Protein AF-A0A1V4AS14-F1 (afdb_monomer)

InterPro domains:
  IPR046839 ABC toxin, N-terminal domain [PF20220] (78-179)

Structure (mmCIF, N/CA/C/O backbone):
data_AF-A0A1V4AS14-F1
#
_entry.id   AF-A0A1V4AS14-F1
#
loop_
_atom_site.group_PDB
_atom_site.id
_atom_site.type_symbol
_atom_site.label_atom_id
_atom_site.label_alt_id
_atom_site.label_comp_id
_atom_site.label_asym_id
_atom_site.label_entity_id
_atom_site.label_seq_id
_atom_site.pdbx_PDB_ins_code
_atom_site.Cartn_x
_atom_site.Cartn_y
_atom_site.Cartn_z
_atom_site.occupancy
_atom_site.B_iso_or_equiv
_atom_site.auth_seq_id
_atom_site.auth_comp_id
_atom_site.auth_asym_id
_atom_site.auth_atom_id
_atom_site.pdbx_PDB_model_num
ATOM 1 N N . MET A 1 1 ? -45.538 -37.494 -2.845 1.00 36.59 1 MET A N 1
ATOM 2 C CA . MET A 1 1 ? -45.903 -38.744 -3.553 1.00 36.59 1 MET A CA 1
ATOM 3 C C . MET A 1 1 ? -44.874 -38.938 -4.659 1.00 36.59 1 MET A C 1
ATOM 5 O O . MET A 1 1 ? -44.837 -38.086 -5.524 1.00 36.59 1 MET A O 1
ATOM 9 N N . LEU A 1 2 ? -43.953 -39.895 -4.704 1.00 34.28 2 LEU A N 1
ATOM 10 C CA . LEU A 1 2 ? -43.547 -41.015 -3.860 1.00 34.28 2 LEU A CA 1
ATOM 11 C C . LEU A 1 2 ? -42.003 -41.021 -3.900 1.00 34.28 2 LEU A C 1
ATOM 13 O O . LEU A 1 2 ? -41.434 -41.091 -4.984 1.00 34.28 2 LEU A O 1
ATOM 17 N N . ILE A 1 3 ? -41.335 -40.995 -2.751 1.00 37.78 3 ILE A N 1
ATOM 18 C CA . ILE A 1 3 ? -40.026 -41.641 -2.598 1.00 37.78 3 ILE A CA 1
ATOM 19 C C . ILE A 1 3 ? -40.241 -42.574 -1.425 1.00 37.78 3 ILE A C 1
ATOM 21 O O . ILE A 1 3 ? -40.229 -42.145 -0.276 1.00 37.78 3 ILE A O 1
ATOM 25 N N . ASP A 1 4 ? -40.567 -43.818 -1.741 1.00 37.72 4 ASP A N 1
ATOM 26 C CA . ASP A 1 4 ? -40.762 -44.855 -0.748 1.00 37.72 4 ASP A CA 1
ATOM 27 C C . ASP A 1 4 ? -40.092 -46.133 -1.260 1.00 37.72 4 ASP A C 1
ATOM 29 O O . ASP A 1 4 ? -40.368 -46.592 -2.368 1.00 37.72 4 ASP A O 1
ATOM 33 N N . ARG A 1 5 ? -39.214 -46.677 -0.411 1.00 39.09 5 ARG A N 1
ATOM 34 C CA . ARG A 1 5 ? -38.683 -48.051 -0.398 1.00 39.09 5 ARG A CA 1
ATOM 35 C C . ARG A 1 5 ? -37.766 -48.515 -1.536 1.00 39.09 5 ARG A C 1
ATOM 37 O O . ARG A 1 5 ? -38.221 -49.151 -2.475 1.00 39.09 5 ARG A O 1
ATOM 44 N N . ILE A 1 6 ? -36.456 -48.461 -1.275 1.00 35.84 6 ILE A N 1
ATOM 45 C CA . ILE A 1 6 ? -35.574 -49.638 -1.411 1.00 35.84 6 ILE A CA 1
ATOM 46 C C . ILE A 1 6 ? -34.660 -49.684 -0.173 1.00 35.84 6 ILE A C 1
ATOM 48 O O . ILE A 1 6 ? -33.567 -49.129 -0.148 1.00 35.84 6 ILE A O 1
ATOM 52 N N . LEU A 1 7 ? -35.157 -50.321 0.890 1.00 35.38 7 LEU A N 1
ATOM 53 C CA . LEU A 1 7 ? -34.366 -50.810 2.021 1.00 35.38 7 LEU A CA 1
ATOM 54 C C . LEU A 1 7 ? -33.909 -52.226 1.649 1.00 35.38 7 LEU A C 1
ATOM 56 O O . LEU A 1 7 ? -34.678 -53.177 1.784 1.00 35.38 7 LEU A O 1
ATOM 60 N N . ILE A 1 8 ? -32.685 -52.365 1.133 1.00 37.66 8 ILE A N 1
ATOM 61 C CA . ILE A 1 8 ? -32.032 -53.673 1.008 1.00 37.66 8 ILE A CA 1
ATOM 62 C C . ILE A 1 8 ? -31.287 -53.941 2.314 1.00 37.66 8 ILE A C 1
ATOM 64 O O . ILE A 1 8 ? -30.381 -53.212 2.709 1.00 37.66 8 ILE A O 1
ATOM 68 N N . TYR A 1 9 ? -31.736 -54.998 2.980 1.00 39.06 9 TYR A N 1
ATOM 69 C CA . TYR A 1 9 ? -31.143 -55.636 4.146 1.00 39.06 9 TYR A CA 1
ATOM 70 C C . TYR A 1 9 ? -29.706 -56.092 3.836 1.00 39.06 9 TYR A C 1
ATOM 72 O O . TYR A 1 9 ? -29.505 -57.001 3.033 1.00 39.06 9 TYR A O 1
ATOM 80 N N . THR A 1 10 ? -28.709 -55.531 4.521 1.00 40.69 10 THR A N 1
ATOM 81 C CA . THR A 1 10 ? -27.400 -56.182 4.702 1.00 40.69 10 THR A CA 1
ATOM 82 C C . THR A 1 10 ? -26.993 -56.089 6.172 1.00 40.69 10 THR A C 1
ATOM 84 O O . THR A 1 10 ? -27.074 -54.997 6.739 1.00 40.69 10 THR A O 1
ATOM 87 N N . PRO A 1 11 ? -26.544 -57.185 6.810 1.00 44.78 11 PRO A N 1
ATOM 88 C CA . PRO A 1 11 ? -26.184 -57.198 8.218 1.00 44.78 11 PRO A CA 1
ATOM 89 C C . PRO A 1 11 ? -24.708 -56.818 8.359 1.00 44.78 11 PRO A C 1
ATOM 91 O O . PRO A 1 11 ? -23.852 -57.678 8.531 1.00 44.78 11 PRO A O 1
ATOM 94 N N . PHE A 1 12 ? -24.383 -55.532 8.250 1.00 45.88 12 PHE A N 1
ATOM 95 C CA . PHE A 1 12 ? -23.054 -55.043 8.617 1.00 45.88 12 PHE A CA 1
ATOM 96 C C . PHE A 1 12 ? -23.195 -53.836 9.547 1.00 45.88 12 PHE A C 1
ATOM 98 O O . PHE A 1 12 ? -23.975 -52.929 9.249 1.00 45.88 12 PHE A O 1
ATOM 105 N N . PRO A 1 13 ? -22.490 -53.813 10.692 1.00 48.66 13 PRO A N 1
ATOM 106 C CA . PRO A 1 13 ? -22.586 -52.706 11.631 1.00 48.66 13 PRO A CA 1
ATOM 107 C C . PRO A 1 13 ? -22.089 -51.413 10.966 1.00 48.66 13 PRO A C 1
ATOM 109 O O . PRO A 1 13 ? -21.081 -51.420 10.262 1.00 48.66 13 PRO A O 1
ATOM 112 N N . LEU A 1 14 ? -22.786 -50.295 11.203 1.00 47.53 14 LEU A N 1
ATOM 113 C CA . LEU A 1 14 ? -22.489 -48.950 10.667 1.00 47.53 14 LEU A CA 1
ATOM 114 C C . LEU A 1 14 ? -21.031 -48.492 10.882 1.00 47.53 14 LEU A C 1
ATOM 116 O O . LEU A 1 14 ? -20.529 -47.647 10.140 1.00 47.53 14 LEU A O 1
ATOM 120 N N . SER A 1 15 ? -20.322 -49.088 11.842 1.00 48.50 15 SER A N 1
ATOM 121 C CA . SER A 1 15 ? -18.884 -48.911 12.053 1.00 48.50 15 SER A CA 1
ATOM 122 C C . SER A 1 15 ? -18.027 -49.411 10.880 1.00 48.50 15 SER A C 1
ATOM 124 O O . SER A 1 15 ? -17.004 -48.801 10.592 1.00 48.50 15 SER A O 1
ATOM 126 N N . PHE A 1 16 ? -18.441 -50.439 10.133 1.00 43.78 16 PHE A N 1
ATOM 127 C CA . PHE A 1 16 ? -17.698 -50.942 8.968 1.00 43.78 16 PHE A CA 1
ATOM 128 C C . PHE A 1 16 ? -17.832 -50.047 7.726 1.00 43.78 16 PHE A C 1
ATOM 130 O O . PHE A 1 16 ? -16.880 -49.930 6.958 1.00 43.78 16 PHE A O 1
ATOM 137 N N . ILE A 1 17 ? -18.972 -49.370 7.547 1.00 47.56 17 ILE A N 1
ATOM 138 C CA . ILE A 1 17 ? -19.219 -48.468 6.404 1.00 47.56 17 ILE A CA 1
ATOM 139 C C . ILE A 1 17 ? -18.420 -47.163 6.556 1.00 47.56 17 ILE A C 1
ATOM 141 O O . ILE A 1 17 ? -17.811 -46.694 5.594 1.00 47.56 17 ILE A O 1
ATOM 145 N N . LEU A 1 18 ? -18.336 -46.618 7.776 1.00 47.00 18 LEU A N 1
ATOM 146 C CA . LEU A 1 18 ? -17.492 -45.455 8.078 1.00 47.00 18 LEU A CA 1
ATOM 147 C C . LEU A 1 18 ? -15.994 -45.775 7.953 1.00 47.00 18 LEU A C 1
ATOM 149 O O . LEU A 1 18 ? -15.234 -44.946 7.459 1.00 47.00 18 LEU A O 1
ATOM 153 N N . ILE A 1 19 ? -15.571 -46.987 8.322 1.00 47.94 19 ILE A N 1
ATOM 154 C CA . ILE A 1 19 ? -14.177 -47.430 8.178 1.00 47.94 19 ILE A CA 1
ATOM 155 C C . ILE A 1 19 ? -13.809 -47.638 6.698 1.00 47.94 19 ILE A C 1
ATOM 157 O O . ILE A 1 19 ? -12.752 -47.179 6.273 1.00 47.94 19 ILE A O 1
ATOM 161 N N . TYR A 1 20 ? -14.676 -48.241 5.877 1.00 41.75 20 TYR A N 1
ATOM 162 C CA . TYR A 1 20 ? -14.399 -48.437 4.445 1.00 41.75 20 TYR A CA 1
ATOM 163 C C . TYR A 1 20 ? -14.367 -47.120 3.651 1.00 41.75 20 TYR A C 1
ATOM 165 O O . TYR A 1 20 ? -13.523 -46.962 2.770 1.00 41.75 20 TYR A O 1
ATOM 173 N N . CYS A 1 21 ? -15.224 -46.149 3.987 1.00 46.62 21 CYS A N 1
ATOM 174 C CA . CYS A 1 21 ? -15.219 -44.835 3.338 1.00 46.62 21 CYS A CA 1
ATOM 175 C C . CYS A 1 21 ? -13.975 -44.007 3.713 1.00 46.62 21 CYS A C 1
ATOM 177 O O . CYS A 1 21 ? -13.424 -43.306 2.867 1.00 46.62 21 CYS A O 1
ATOM 179 N N . ASN A 1 22 ? -13.484 -44.142 4.951 1.00 50.59 22 ASN A N 1
ATOM 180 C CA . ASN A 1 22 ? -12.276 -43.453 5.406 1.00 50.59 22 ASN A CA 1
ATOM 181 C C . ASN A 1 22 ? -10.996 -44.137 4.881 1.00 50.59 22 ASN A C 1
ATOM 183 O O . ASN A 1 22 ? -10.060 -43.456 4.489 1.00 50.59 22 ASN A O 1
ATOM 187 N N . ILE A 1 23 ? -10.961 -45.472 4.769 1.00 50.22 23 ILE A N 1
ATOM 188 C CA . ILE A 1 23 ? -9.782 -46.220 4.283 1.00 50.22 23 ILE A CA 1
ATOM 189 C C . ILE A 1 23 ? -9.647 -46.196 2.747 1.00 50.22 23 ILE A C 1
ATOM 191 O O . ILE A 1 23 ? -8.524 -46.187 2.245 1.00 50.22 23 ILE A O 1
ATOM 195 N N . LEU A 1 24 ? -10.746 -46.145 1.980 1.00 51.28 24 LEU A N 1
ATOM 196 C CA . LEU A 1 24 ? -10.702 -46.066 0.507 1.00 51.28 24 LEU A CA 1
ATOM 197 C C . LEU A 1 24 ? -10.671 -44.629 -0.051 1.00 51.28 24 LEU A C 1
ATOM 199 O O . LEU A 1 24 ? -10.221 -44.443 -1.183 1.00 51.28 24 LEU A O 1
ATOM 203 N N . GLY A 1 25 ? -11.083 -43.614 0.721 1.00 55.06 25 GLY A N 1
ATOM 204 C CA . GLY A 1 25 ? -10.959 -42.196 0.341 1.00 55.06 25 GLY A CA 1
ATOM 205 C C . GLY A 1 25 ? -9.518 -41.671 0.413 1.00 55.06 25 GLY A C 1
ATOM 206 O O . GLY A 1 25 ? -9.037 -41.034 -0.526 1.00 55.06 25 GLY A O 1
ATOM 207 N N . GLN A 1 26 ? -8.785 -42.052 1.466 1.00 60.28 26 GLN A N 1
ATOM 208 C CA . GLN A 1 26 ? -7.375 -41.694 1.695 1.00 60.28 26 GLN A CA 1
ATOM 209 C C . GLN A 1 26 ? -6.435 -41.974 0.493 1.00 60.28 26 GLN A C 1
ATOM 211 O O . GLN A 1 26 ? -5.667 -41.084 0.120 1.00 60.28 26 GLN A O 1
ATOM 216 N N . PRO A 1 27 ? -6.460 -43.149 -0.176 1.00 76.06 27 PRO A N 1
ATOM 217 C CA . PRO A 1 27 ? -5.564 -43.425 -1.303 1.00 76.06 27 PRO A CA 1
ATOM 218 C C . PRO A 1 27 ? -5.912 -42.644 -2.578 1.00 76.06 27 PRO A C 1
ATOM 220 O O . PRO A 1 27 ? -5.014 -42.376 -3.382 1.00 76.06 27 PRO A O 1
ATOM 223 N N . VAL A 1 28 ? -7.179 -42.267 -2.790 1.00 80.94 28 VAL A N 1
ATOM 224 C CA . VAL A 1 28 ? -7.591 -41.450 -3.947 1.00 80.94 28 VAL A CA 1
ATOM 225 C C . VAL A 1 28 ? -7.206 -39.991 -3.728 1.00 80.94 28 VAL A C 1
ATOM 227 O O . VAL A 1 28 ? -6.605 -39.390 -4.620 1.00 80.94 28 VAL A O 1
ATOM 230 N N . GLU A 1 29 ? -7.462 -39.450 -2.537 1.00 85.69 29 GLU A N 1
ATOM 231 C CA . GLU A 1 29 ? -7.044 -38.099 -2.149 1.00 85.69 29 GLU A CA 1
ATOM 232 C C . GLU A 1 29 ? -5.521 -37.952 -2.195 1.00 85.69 29 GLU A C 1
ATOM 234 O O . GLU A 1 29 ? -5.009 -37.014 -2.807 1.00 85.69 29 GLU A O 1
ATOM 239 N N . ALA A 1 30 ? -4.776 -38.925 -1.659 1.00 87.06 30 ALA A N 1
ATOM 240 C CA . ALA A 1 30 ? -3.317 -38.934 -1.727 1.00 87.06 30 ALA A CA 1
ATOM 241 C C . ALA A 1 30 ? -2.803 -39.001 -3.175 1.00 87.06 30 ALA A C 1
ATOM 243 O O . ALA A 1 30 ? -1.865 -38.289 -3.539 1.00 87.06 30 ALA A O 1
ATOM 244 N N . ARG A 1 31 ? -3.428 -39.816 -4.039 1.00 87.19 31 ARG A N 1
ATOM 245 C CA . ARG A 1 31 ? -3.057 -39.918 -5.460 1.00 87.19 31 ARG A CA 1
ATOM 246 C C . ARG A 1 31 ? -3.363 -38.630 -6.224 1.00 87.19 31 ARG A C 1
ATOM 248 O O . ARG A 1 31 ? -2.533 -38.200 -7.026 1.00 87.19 31 ARG A O 1
ATOM 255 N N . LEU A 1 32 ? -4.517 -38.008 -5.980 1.00 91.25 32 LEU A N 1
ATOM 256 C CA . LEU A 1 32 ? -4.879 -36.719 -6.568 1.00 91.25 32 LEU A CA 1
ATOM 257 C C . LEU A 1 32 ? -3.924 -35.619 -6.098 1.00 91.25 32 LEU A C 1
ATOM 259 O O . LEU A 1 32 ? -3.385 -34.897 -6.932 1.00 91.25 32 LEU A O 1
ATOM 263 N N . ALA A 1 33 ? -3.644 -35.544 -4.796 1.00 92.38 33 ALA A N 1
ATOM 264 C CA . ALA A 1 33 ? -2.706 -34.583 -4.227 1.00 92.38 33 ALA A CA 1
ATOM 265 C C . ALA A 1 33 ? -1.290 -34.760 -4.797 1.00 92.38 33 ALA A C 1
ATOM 267 O O . ALA A 1 33 ? -0.639 -33.776 -5.138 1.00 92.38 33 ALA A O 1
ATOM 268 N N . ASN A 1 34 ? -0.823 -36.001 -4.970 1.00 93.25 34 ASN A N 1
ATOM 269 C CA . ASN A 1 34 ? 0.467 -36.285 -5.602 1.00 93.25 34 ASN A CA 1
ATOM 270 C C . ASN A 1 34 ? 0.493 -35.849 -7.075 1.00 93.25 34 ASN A C 1
ATOM 272 O O . ASN A 1 34 ? 1.473 -35.252 -7.513 1.00 93.25 34 ASN A O 1
ATOM 276 N N . ARG A 1 35 ? -0.579 -36.100 -7.840 1.00 92.75 35 ARG A N 1
ATOM 277 C CA . ARG A 1 35 ? -0.684 -35.650 -9.241 1.00 92.75 35 ARG A CA 1
ATOM 278 C C . ARG A 1 35 ? -0.749 -34.131 -9.353 1.00 92.75 35 ARG A C 1
ATOM 280 O O . ARG A 1 35 ? -0.096 -33.575 -10.229 1.00 92.75 35 ARG A O 1
ATOM 287 N N . LEU A 1 36 ? -1.499 -33.472 -8.471 1.00 96.19 36 LEU A N 1
ATOM 288 C CA . LEU A 1 36 ? -1.578 -32.016 -8.413 1.00 96.19 36 LEU A CA 1
ATOM 289 C C . LEU A 1 36 ? -0.206 -31.417 -8.100 1.00 96.19 36 LEU A C 1
ATOM 291 O O . LEU A 1 36 ? 0.236 -30.530 -8.821 1.00 96.19 36 LEU A O 1
ATOM 295 N N . ARG A 1 37 ? 0.502 -31.958 -7.099 1.00 96.12 37 ARG A N 1
ATOM 296 C CA . ARG A 1 37 ? 1.872 -31.543 -6.769 1.00 96.12 37 ARG A CA 1
ATOM 297 C C . ARG A 1 37 ? 2.823 -31.749 -7.946 1.00 96.12 37 ARG A C 1
ATOM 299 O O . ARG A 1 37 ? 3.513 -30.812 -8.319 1.00 96.12 37 ARG A O 1
ATOM 306 N N . ALA A 1 38 ? 2.809 -32.923 -8.581 1.00 94.31 38 ALA A N 1
ATOM 307 C CA . ALA A 1 38 ? 3.646 -33.197 -9.750 1.00 94.31 38 ALA A CA 1
ATOM 308 C C . ALA A 1 38 ? 3.351 -32.236 -10.915 1.00 94.31 38 ALA A C 1
ATOM 310 O O . ALA A 1 38 ? 4.274 -31.709 -11.533 1.00 94.31 38 ALA A O 1
ATOM 311 N N . TRP A 1 39 ? 2.073 -31.961 -11.192 1.00 95.88 39 TRP A N 1
ATOM 312 C CA . TRP A 1 39 ? 1.673 -31.001 -12.219 1.00 95.88 39 TRP A CA 1
ATOM 313 C C . TRP A 1 39 ? 2.134 -29.579 -11.879 1.00 95.88 39 TRP A C 1
ATOM 315 O O . TRP A 1 39 ? 2.728 -28.920 -12.728 1.00 95.88 39 TRP A O 1
ATOM 325 N N . GLN A 1 40 ? 1.941 -29.132 -10.633 1.00 96.81 40 GLN A N 1
ATOM 326 C CA . GLN A 1 40 ? 2.427 -27.835 -10.153 1.00 96.81 40 GLN A CA 1
ATOM 327 C C . GLN A 1 40 ? 3.952 -27.727 -10.272 1.00 96.81 40 GLN A C 1
ATOM 329 O O . GLN A 1 40 ? 4.451 -26.701 -10.725 1.00 96.81 40 GLN A O 1
ATOM 334 N N . THR A 1 41 ? 4.698 -28.789 -9.946 1.00 97.25 41 THR A N 1
ATOM 335 C CA . THR A 1 41 ? 6.159 -28.830 -10.115 1.00 97.25 41 THR A CA 1
ATOM 336 C C . THR A 1 41 ? 6.566 -28.675 -11.577 1.00 97.25 41 THR A C 1
ATOM 338 O O . THR A 1 41 ? 7.484 -27.912 -11.868 1.00 97.25 41 THR A O 1
ATOM 341 N N . ILE A 1 42 ? 5.882 -29.347 -12.509 1.00 97.12 42 ILE A N 1
ATOM 342 C CA . ILE A 1 42 ? 6.169 -29.218 -13.945 1.00 97.12 42 ILE A CA 1
ATOM 343 C C . ILE A 1 42 ? 5.857 -27.800 -14.442 1.00 97.12 42 ILE A C 1
ATOM 345 O O . ILE A 1 42 ? 6.669 -27.235 -15.174 1.00 97.12 42 ILE A O 1
ATOM 349 N N . GLN A 1 43 ? 4.729 -27.204 -14.034 1.00 97.25 43 GLN A N 1
ATOM 350 C CA . GLN A 1 43 ? 4.401 -25.819 -14.405 1.00 97.25 43 GLN A CA 1
ATOM 351 C C . GLN A 1 43 ? 5.460 -24.841 -13.895 1.00 97.25 43 GLN A C 1
ATOM 353 O O . GLN A 1 43 ? 6.018 -24.080 -14.680 1.00 97.25 43 GLN A O 1
ATOM 358 N N . GLN A 1 44 ? 5.825 -24.941 -12.617 1.00 95.75 44 GLN A N 1
ATOM 359 C CA . GLN A 1 44 ? 6.859 -24.094 -12.026 1.00 95.75 44 GLN A CA 1
ATOM 360 C C . GLN A 1 44 ? 8.226 -24.296 -12.695 1.00 95.75 44 GLN A C 1
ATOM 362 O O . GLN A 1 44 ? 8.949 -23.330 -12.923 1.00 95.75 44 GLN A O 1
ATOM 367 N N . ALA A 1 45 ? 8.602 -25.535 -13.032 1.00 96.25 45 ALA A N 1
ATOM 368 C CA . ALA A 1 45 ? 9.861 -25.820 -13.720 1.00 96.25 45 ALA A CA 1
ATOM 369 C C . ALA A 1 45 ? 9.893 -25.214 -15.132 1.00 96.25 45 ALA A C 1
ATOM 371 O O . ALA A 1 45 ? 10.898 -24.619 -15.521 1.00 96.25 45 ALA A O 1
ATOM 372 N N . LYS A 1 46 ? 8.784 -25.312 -15.876 1.00 95.62 46 LYS A N 1
ATOM 373 C CA . LYS A 1 46 ? 8.632 -24.680 -17.191 1.00 95.62 46 LYS A CA 1
ATOM 374 C C . LYS A 1 46 ? 8.743 -23.158 -17.091 1.00 95.62 46 LYS A C 1
ATOM 376 O O . LYS A 1 46 ? 9.499 -22.561 -17.851 1.00 95.62 46 LYS A O 1
ATOM 381 N N . GLU A 1 47 ? 8.009 -22.539 -16.169 1.00 93.38 47 GLU A N 1
ATOM 382 C CA . GLU A 1 47 ? 8.032 -21.086 -15.959 1.00 93.38 47 GLU A CA 1
ATOM 383 C C . GLU A 1 47 ? 9.440 -20.592 -15.619 1.00 93.38 47 GLU A C 1
ATOM 385 O O . GLU A 1 47 ? 9.917 -19.636 -16.225 1.00 93.38 47 GLU A O 1
ATOM 390 N N . ARG A 1 48 ? 10.151 -21.297 -14.729 1.00 91.00 48 ARG A N 1
ATOM 391 C CA . ARG A 1 48 ? 11.547 -20.984 -14.388 1.00 91.00 48 ARG A CA 1
ATOM 392 C C . ARG A 1 48 ? 12.485 -21.097 -15.587 1.00 91.00 48 ARG A C 1
ATOM 394 O O . ARG A 1 48 ? 13.323 -20.222 -15.771 1.00 91.00 48 ARG A O 1
ATOM 401 N N . ALA A 1 49 ? 12.349 -22.143 -16.403 1.00 93.81 49 ALA A N 1
ATOM 402 C CA . ALA A 1 49 ? 13.188 -22.323 -17.587 1.00 93.81 49 ALA A CA 1
ATOM 403 C C . ALA A 1 49 ? 12.977 -21.201 -18.619 1.00 93.81 49 ALA A C 1
ATOM 405 O O . ALA A 1 49 ? 13.943 -20.691 -19.183 1.00 93.81 49 ALA A O 1
ATOM 406 N N . VAL A 1 50 ? 11.723 -20.782 -18.834 1.00 91.44 50 VAL A N 1
ATOM 407 C CA . VAL A 1 50 ? 11.399 -19.653 -19.719 1.00 91.44 50 VAL A CA 1
ATOM 408 C C . VAL A 1 50 ? 11.939 -18.343 -19.154 1.00 91.44 50 VAL A C 1
ATOM 410 O O . VAL A 1 50 ? 12.573 -17.591 -19.892 1.00 91.44 50 VAL A O 1
ATOM 413 N N . ALA A 1 51 ? 11.735 -18.086 -17.860 1.00 88.38 51 ALA A N 1
ATOM 414 C CA . ALA A 1 51 ? 12.236 -16.883 -17.204 1.00 88.38 51 ALA A CA 1
ATOM 415 C C . ALA A 1 51 ? 13.765 -16.785 -17.298 1.00 88.38 51 ALA A C 1
ATOM 417 O O . ALA A 1 51 ? 14.284 -15.719 -17.606 1.00 88.38 51 ALA A O 1
ATOM 418 N N . GLU A 1 52 ? 14.491 -17.892 -17.121 1.00 90.19 52 GLU A N 1
ATOM 419 C CA . GLU A 1 52 ? 15.952 -17.905 -17.242 1.00 90.19 52 GLU A CA 1
ATOM 420 C C . GLU A 1 52 ? 16.422 -17.662 -18.683 1.00 90.19 52 GLU A C 1
ATOM 422 O O . GLU A 1 52 ? 17.333 -16.866 -18.918 1.00 90.19 52 GLU A O 1
ATOM 427 N N . ALA A 1 53 ? 15.764 -18.275 -19.671 1.00 91.12 53 ALA A N 1
ATOM 428 C CA . ALA A 1 53 ? 16.063 -18.017 -21.078 1.00 91.12 53 ALA A CA 1
ATOM 429 C C . ALA A 1 53 ? 15.819 -16.543 -21.448 1.00 91.12 53 ALA A C 1
ATOM 431 O O . ALA A 1 53 ? 16.650 -15.913 -22.103 1.00 91.12 53 ALA A O 1
ATOM 432 N N . GLN A 1 54 ? 14.706 -15.967 -20.984 1.00 89.25 54 GLN A N 1
ATOM 433 C CA . GLN A 1 54 ? 14.397 -14.544 -21.147 1.00 89.25 54 GLN A CA 1
ATOM 434 C C . GLN A 1 54 ? 15.399 -13.652 -20.408 1.00 89.25 54 GLN A C 1
ATOM 436 O O . GLN A 1 54 ? 15.785 -12.602 -20.930 1.00 89.25 54 GLN A O 1
ATOM 441 N N . ARG A 1 55 ? 15.868 -14.081 -19.229 1.00 87.19 55 ARG A N 1
ATOM 442 C CA . ARG A 1 55 ? 16.869 -13.363 -18.437 1.00 87.19 55 ARG A CA 1
ATOM 443 C C . ARG A 1 55 ? 18.146 -13.115 -19.239 1.00 87.19 55 ARG A C 1
ATOM 445 O O . ARG A 1 55 ? 18.704 -12.025 -19.201 1.00 87.19 55 ARG A O 1
ATOM 452 N N . ILE A 1 56 ? 18.562 -14.114 -20.011 1.00 88.62 56 ILE A N 1
ATOM 453 C CA . ILE A 1 56 ? 19.768 -14.063 -20.842 1.00 88.62 56 ILE A CA 1
ATOM 454 C C . ILE A 1 56 ? 19.502 -13.347 -22.176 1.00 88.62 56 ILE A C 1
ATOM 456 O O . ILE A 1 56 ? 20.304 -12.522 -22.607 1.00 88.62 56 ILE A O 1
ATOM 460 N N . ALA A 1 57 ? 18.382 -13.643 -22.841 1.00 90.00 57 ALA A N 1
ATOM 461 C CA . ALA A 1 57 ? 18.144 -13.199 -24.216 1.00 90.00 57 ALA A CA 1
ATOM 462 C C . ALA A 1 57 ? 17.641 -11.750 -24.337 1.00 90.00 57 ALA A C 1
ATOM 464 O O . ALA A 1 57 ? 18.024 -11.043 -25.270 1.00 90.00 57 ALA A O 1
ATOM 465 N N . LEU A 1 58 ? 16.777 -11.287 -23.424 1.00 89.00 58 LEU A N 1
ATOM 466 C CA . LEU A 1 58 ? 16.126 -9.976 -23.556 1.00 89.00 58 LEU A CA 1
ATOM 467 C C . LEU A 1 58 ? 17.103 -8.787 -23.544 1.00 89.00 58 LEU A C 1
ATOM 469 O O . LEU A 1 58 ? 16.925 -7.899 -24.379 1.00 89.00 58 LEU A O 1
ATOM 473 N N . PRO A 1 59 ? 18.147 -8.742 -22.691 1.00 86.88 59 PRO A N 1
ATOM 474 C CA . PRO A 1 59 ? 19.118 -7.649 -22.727 1.00 86.88 59 PRO A CA 1
ATOM 475 C C . PRO A 1 59 ? 19.872 -7.568 -24.062 1.00 86.88 59 PRO A C 1
ATOM 477 O O . PRO A 1 59 ? 20.107 -6.468 -24.561 1.00 86.88 59 PRO A O 1
ATOM 480 N N . LEU A 1 60 ? 20.188 -8.718 -24.673 1.00 86.88 60 LEU A N 1
ATOM 481 C CA . LEU A 1 60 ? 20.845 -8.785 -25.983 1.00 86.88 60 LEU A CA 1
ATOM 482 C C . LEU A 1 60 ? 19.934 -8.241 -27.088 1.00 86.88 60 LEU A C 1
ATOM 484 O O . LEU A 1 60 ? 20.358 -7.414 -27.892 1.00 86.88 60 LEU A O 1
ATOM 488 N N . LEU A 1 61 ? 18.663 -8.656 -27.094 1.00 88.81 61 LEU A N 1
ATOM 489 C CA . LEU A 1 61 ? 17.672 -8.158 -28.051 1.00 88.81 61 LEU A CA 1
ATOM 490 C C . LEU A 1 61 ? 17.426 -6.656 -27.882 1.00 88.81 61 LEU A C 1
ATOM 492 O O . LEU A 1 61 ? 17.357 -5.940 -28.877 1.00 88.81 61 LEU A O 1
ATOM 496 N N . ARG A 1 62 ? 17.348 -6.161 -26.641 1.00 88.50 62 ARG A N 1
ATOM 497 C CA . ARG A 1 62 ? 17.252 -4.724 -26.344 1.00 88.50 62 ARG A CA 1
ATOM 498 C C . ARG A 1 62 ? 18.455 -3.965 -26.900 1.00 88.50 62 ARG A C 1
ATOM 500 O O . ARG A 1 62 ? 18.273 -2.964 -27.584 1.00 88.50 62 ARG A O 1
ATOM 507 N N . GLY A 1 63 ? 19.668 -4.450 -26.627 1.00 86.69 63 GLY A N 1
ATOM 508 C CA . GLY A 1 63 ? 20.903 -3.846 -27.125 1.00 86.69 63 GLY A CA 1
ATOM 509 C C . GLY A 1 63 ? 20.953 -3.789 -28.654 1.00 86.69 63 GLY A C 1
ATOM 510 O O . GLY A 1 63 ? 21.307 -2.754 -29.216 1.00 86.69 63 GLY A O 1
ATOM 511 N N . GLY A 1 64 ? 20.535 -4.869 -29.323 1.00 87.06 64 GLY A N 1
ATOM 512 C CA . GLY A 1 64 ? 20.439 -4.934 -30.783 1.00 87.06 64 GLY A CA 1
ATOM 513 C C . GLY A 1 64 ? 19.372 -4.004 -31.368 1.00 87.06 64 GLY A C 1
ATOM 514 O O . GLY A 1 64 ? 19.647 -3.300 -32.334 1.00 87.06 64 GLY A O 1
ATOM 515 N N . LEU A 1 65 ? 18.179 -3.942 -30.765 1.00 87.00 65 LEU A N 1
ATOM 516 C CA . LEU A 1 65 ? 17.084 -3.064 -31.210 1.00 87.00 65 LEU A CA 1
ATOM 517 C C . LEU A 1 65 ? 17.427 -1.579 -31.089 1.00 87.00 65 LEU A C 1
ATOM 519 O O . LEU A 1 65 ? 17.042 -0.789 -31.947 1.00 87.00 65 LEU A O 1
ATOM 523 N N . LEU A 1 66 ? 18.139 -1.201 -30.030 1.00 85.25 66 LEU A N 1
ATOM 524 C CA . LEU A 1 66 ? 18.570 0.179 -29.823 1.00 85.25 66 LEU A CA 1
ATOM 525 C C . LEU A 1 66 ? 19.845 0.518 -30.617 1.00 85.25 66 LEU A C 1
ATOM 527 O O . LEU A 1 66 ? 20.235 1.680 -30.661 1.00 85.25 66 LEU A O 1
ATOM 531 N N . GLY A 1 67 ? 20.498 -0.471 -31.241 1.00 83.75 67 GLY A N 1
ATOM 532 C CA . GLY A 1 67 ? 21.767 -0.284 -31.951 1.00 83.75 67 GLY A CA 1
ATOM 533 C C . GLY A 1 67 ? 22.936 0.077 -31.029 1.00 83.75 67 GLY A C 1
ATOM 534 O O . GLY A 1 67 ? 23.912 0.672 -31.475 1.00 83.75 67 GLY A O 1
ATOM 535 N N . ILE A 1 68 ? 22.832 -0.250 -29.737 1.00 81.25 68 ILE A N 1
ATOM 536 C CA . ILE A 1 68 ? 23.775 0.179 -28.690 1.00 81.25 68 ILE A CA 1
ATOM 537 C C . ILE A 1 68 ? 24.745 -0.916 -28.254 1.00 81.25 68 ILE A C 1
ATOM 539 O O . ILE A 1 68 ? 25.663 -0.632 -27.493 1.00 81.25 68 ILE A O 1
ATOM 543 N N . ALA A 1 69 ? 24.552 -2.155 -28.718 1.00 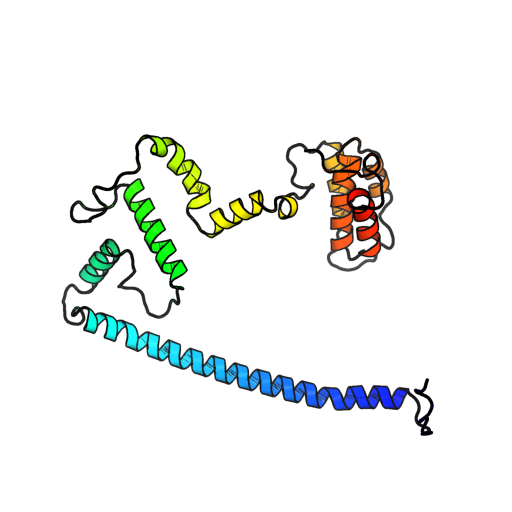73.31 69 ALA A N 1
ATOM 544 C CA . ALA A 1 69 ? 25.333 -3.315 -28.280 1.00 73.31 69 ALA A CA 1
ATOM 545 C C . ALA A 1 69 ? 26.852 -3.146 -28.485 1.00 73.31 69 ALA A C 1
ATOM 547 O O . ALA A 1 69 ? 27.626 -3.610 -27.652 1.00 73.31 69 ALA A O 1
ATOM 548 N N . ASP A 1 70 ? 27.257 -2.433 -29.540 1.00 75.88 70 ASP A N 1
ATOM 549 C CA . ASP A 1 70 ? 28.661 -2.270 -29.933 1.00 75.88 70 ASP A CA 1
ATOM 550 C C . ASP A 1 70 ? 29.237 -0.881 -29.587 1.00 75.88 70 ASP A C 1
ATOM 552 O O . ASP A 1 70 ? 30.374 -0.566 -29.944 1.00 75.88 70 ASP A O 1
ATOM 556 N N . LEU A 1 71 ? 28.468 -0.016 -28.910 1.00 76.12 71 LEU A N 1
ATOM 557 C CA . LEU A 1 71 ? 28.897 1.352 -28.612 1.00 76.12 71 LEU A CA 1
ATOM 558 C C . LEU A 1 71 ? 29.748 1.416 -27.329 1.00 76.12 71 LEU A C 1
ATOM 560 O O . LEU A 1 71 ? 29.319 0.924 -26.283 1.00 76.12 71 LEU A O 1
ATOM 564 N N . PRO A 1 72 ? 30.895 2.126 -27.333 1.00 72.25 72 PRO A N 1
ATOM 565 C CA . PRO A 1 72 ? 31.761 2.264 -26.154 1.00 72.25 72 PRO A CA 1
ATOM 566 C C . PRO A 1 72 ? 31.121 3.053 -24.995 1.00 72.25 72 PRO A C 1
ATOM 568 O O . PRO A 1 72 ? 31.648 3.041 -23.887 1.00 72.25 72 PRO A O 1
ATOM 571 N N . ALA A 1 73 ? 29.981 3.712 -25.230 1.00 78.38 73 ALA A N 1
ATOM 572 C CA . ALA A 1 73 ? 29.214 4.479 -24.244 1.00 78.38 73 ALA A CA 1
ATOM 573 C C . ALA A 1 73 ? 27.777 3.948 -24.059 1.00 78.38 73 ALA A C 1
ATOM 575 O O . ALA A 1 73 ? 26.872 4.705 -23.715 1.00 78.38 73 ALA A O 1
ATOM 576 N N . ALA A 1 74 ? 27.547 2.651 -24.298 1.00 80.19 74 ALA A N 1
ATOM 577 C CA . ALA A 1 74 ? 26.215 2.047 -24.224 1.00 80.19 74 ALA A CA 1
ATOM 578 C C . ALA A 1 74 ? 25.500 2.292 -22.882 1.00 80.19 74 ALA A C 1
ATOM 580 O O . ALA A 1 74 ? 24.302 2.551 -22.881 1.00 80.19 74 ALA A O 1
ATOM 581 N N . SER A 1 75 ? 26.231 2.262 -21.759 1.00 82.06 75 SER A N 1
ATOM 582 C CA . SER A 1 75 ? 25.663 2.530 -20.427 1.00 82.06 75 SER A CA 1
ATOM 583 C C . SER A 1 75 ? 25.137 3.957 -20.308 1.00 82.06 75 SER A C 1
ATOM 585 O O . SER A 1 75 ? 23.987 4.142 -19.939 1.00 82.06 75 SER A O 1
ATOM 587 N N . GLN A 1 76 ? 25.940 4.952 -20.697 1.00 84.44 76 GLN A N 1
ATOM 588 C CA . GLN A 1 76 ? 25.529 6.355 -20.636 1.00 84.44 76 GLN A CA 1
ATOM 589 C C . GLN A 1 76 ? 24.290 6.600 -21.501 1.00 84.44 76 GLN A C 1
ATOM 591 O O . GLN A 1 76 ? 23.354 7.257 -21.074 1.00 84.44 76 GLN A O 1
ATOM 596 N N . LEU A 1 77 ? 24.241 6.005 -22.694 1.00 85.94 77 LEU A N 1
ATOM 597 C CA . LEU A 1 77 ? 23.081 6.139 -23.569 1.00 85.94 77 LEU A CA 1
ATOM 598 C C . LEU A 1 77 ? 21.826 5.464 -22.987 1.00 85.94 77 LEU A C 1
ATOM 600 O O . LEU A 1 77 ? 20.723 5.975 -23.165 1.00 85.94 77 LEU A O 1
ATOM 604 N N . MET A 1 78 ? 21.966 4.325 -22.298 1.00 87.81 78 MET A N 1
ATOM 605 C CA . MET A 1 78 ? 20.850 3.708 -21.568 1.00 87.81 78 MET A CA 1
ATOM 606 C C . MET A 1 78 ? 20.358 4.610 -20.434 1.00 87.81 78 MET A C 1
ATOM 608 O O . MET A 1 78 ? 19.147 4.692 -20.228 1.00 87.81 78 MET A O 1
ATOM 612 N N . ASP A 1 79 ? 21.260 5.300 -19.740 1.00 86.88 79 ASP A N 1
ATOM 613 C CA . ASP A 1 79 ? 20.916 6.247 -18.678 1.00 86.88 79 ASP A CA 1
ATOM 614 C C . ASP A 1 79 ? 20.193 7.475 -19.253 1.00 86.88 79 ASP A C 1
ATOM 616 O O . ASP A 1 79 ? 19.096 7.802 -18.799 1.00 86.88 79 ASP A O 1
ATOM 620 N N . ASP A 1 80 ? 20.711 8.064 -20.335 1.00 86.44 80 ASP A N 1
ATOM 621 C CA . ASP A 1 80 ? 20.089 9.197 -21.033 1.00 86.44 80 ASP A CA 1
ATOM 622 C C . ASP A 1 80 ? 18.677 8.837 -21.543 1.00 86.44 80 ASP A C 1
ATOM 624 O O . ASP A 1 80 ? 17.723 9.617 -21.442 1.00 86.44 80 ASP A O 1
ATOM 628 N N . LEU A 1 81 ? 18.510 7.623 -22.087 1.00 88.94 81 LEU A N 1
ATOM 629 C CA . LEU A 1 81 ? 17.204 7.106 -22.503 1.00 88.94 81 LEU A CA 1
ATOM 630 C C . LEU A 1 81 ? 16.283 6.866 -21.305 1.00 88.94 81 LEU A C 1
ATOM 632 O O . LEU A 1 81 ? 15.087 7.150 -21.393 1.00 88.94 81 LEU A O 1
ATOM 636 N N . THR A 1 82 ? 16.819 6.365 -20.194 1.00 90.38 82 THR A N 1
ATOM 637 C CA . THR A 1 82 ? 16.052 6.134 -18.967 1.00 90.38 82 THR A CA 1
ATOM 638 C C . THR A 1 82 ? 15.533 7.443 -18.393 1.00 90.38 82 THR A C 1
ATOM 640 O O . THR A 1 82 ? 14.350 7.533 -18.065 1.00 90.38 82 THR A O 1
ATOM 643 N N . GLU A 1 83 ? 16.365 8.482 -18.347 1.00 88.44 83 GLU A N 1
ATOM 644 C CA . GLU A 1 83 ? 15.948 9.817 -17.925 1.00 88.44 83 GLU A CA 1
ATOM 645 C C . GLU A 1 83 ? 14.870 10.380 -18.858 1.00 88.44 83 GLU A C 1
ATOM 647 O O . GLU A 1 83 ? 13.857 10.910 -18.400 1.00 88.44 83 GLU A O 1
ATOM 652 N N . ARG A 1 84 ? 15.046 10.211 -20.174 1.00 89.25 84 ARG A N 1
ATOM 653 C CA . ARG A 1 84 ? 14.135 10.770 -21.177 1.00 89.25 84 ARG A CA 1
ATOM 654 C C . ARG A 1 84 ? 12.763 10.104 -21.216 1.00 89.25 84 ARG A C 1
ATOM 656 O O . ARG A 1 84 ? 11.756 10.778 -21.434 1.00 89.25 84 ARG A O 1
ATOM 663 N N . TRP A 1 85 ? 12.726 8.782 -21.102 1.00 89.88 85 TRP A N 1
ATOM 664 C CA . TRP A 1 85 ? 11.510 7.984 -21.287 1.00 89.88 85 TRP A CA 1
ATOM 665 C C . TRP A 1 85 ? 10.924 7.475 -19.972 1.00 89.88 85 TRP A C 1
ATOM 667 O O . TRP A 1 85 ? 9.817 6.939 -19.978 1.00 89.88 85 TRP A O 1
ATOM 677 N N . LEU A 1 86 ? 11.628 7.665 -18.852 1.00 91.12 86 LEU A N 1
ATOM 678 C CA . LEU A 1 86 ? 11.198 7.274 -17.506 1.00 91.12 86 LEU A CA 1
ATOM 679 C C . LEU A 1 86 ? 10.935 5.767 -17.379 1.00 91.12 86 LEU A C 1
ATOM 681 O O . LEU A 1 86 ? 10.082 5.328 -16.603 1.00 91.12 86 LEU A O 1
ATOM 685 N N . VAL A 1 87 ? 11.664 4.981 -18.170 1.00 90.31 87 VAL A N 1
ATOM 686 C CA . VAL A 1 87 ? 11.674 3.518 -18.174 1.00 90.31 87 VAL A CA 1
ATOM 687 C C . VAL A 1 87 ? 13.125 3.089 -18.090 1.00 90.31 87 VAL A C 1
ATOM 689 O O . VAL A 1 87 ? 13.940 3.574 -18.862 1.00 90.31 87 VAL A O 1
ATOM 692 N N . ASP A 1 88 ? 13.445 2.185 -17.171 1.00 88.56 88 ASP A N 1
ATOM 693 C CA . ASP A 1 88 ? 14.816 1.719 -16.978 1.00 88.56 88 ASP A CA 1
ATOM 694 C C . ASP A 1 88 ? 15.266 0.825 -18.151 1.00 88.56 88 ASP A C 1
ATOM 696 O O . ASP A 1 88 ? 14.839 -0.325 -18.298 1.00 88.56 88 ASP A O 1
ATOM 700 N N . PHE A 1 89 ? 16.140 1.374 -18.999 1.00 87.00 89 PHE A N 1
ATOM 701 C CA . PHE A 1 89 ? 16.761 0.669 -20.122 1.00 87.00 89 PHE A CA 1
ATOM 702 C C . PHE A 1 89 ? 18.022 -0.094 -19.731 1.00 87.00 89 PHE A C 1
ATOM 704 O O . PHE A 1 89 ? 18.523 -0.854 -20.556 1.00 87.00 89 PHE A O 1
ATOM 711 N N . ALA A 1 90 ? 18.519 0.057 -18.505 1.00 84.25 90 ALA A N 1
ATOM 712 C CA . ALA A 1 90 ? 19.589 -0.763 -17.952 1.00 84.25 90 ALA A CA 1
ATOM 713 C C . ALA A 1 90 ? 19.037 -1.980 -17.185 1.00 84.25 90 ALA A C 1
ATOM 715 O O . ALA A 1 90 ? 19.753 -2.973 -17.028 1.00 84.25 90 ALA A O 1
ATOM 716 N N . ALA A 1 91 ? 17.751 -1.959 -16.806 1.00 81.12 91 ALA A N 1
ATOM 717 C CA . ALA A 1 91 ? 17.077 -2.996 -16.027 1.00 81.12 91 ALA A CA 1
ATOM 718 C C . ALA A 1 91 ? 17.398 -4.412 -16.514 1.00 81.12 91 ALA A C 1
ATOM 720 O O . ALA A 1 91 ? 17.347 -4.725 -17.708 1.00 81.12 91 ALA A O 1
ATOM 721 N N . THR A 1 92 ? 17.687 -5.307 -15.574 1.00 74.44 92 THR A N 1
ATOM 722 C CA . THR A 1 92 ? 17.795 -6.734 -15.887 1.00 74.44 92 THR A CA 1
ATOM 723 C C . THR A 1 92 ? 16.392 -7.309 -16.081 1.00 74.44 92 THR A C 1
ATOM 725 O O . THR A 1 92 ? 15.460 -6.959 -15.363 1.00 74.44 92 THR A O 1
ATOM 728 N N . SER A 1 93 ? 16.240 -8.282 -16.974 1.00 74.12 93 SER A N 1
ATOM 729 C CA . SER A 1 93 ? 15.008 -9.063 -17.195 1.00 74.12 93 SER A CA 1
ATOM 730 C C . SER A 1 93 ? 14.615 -9.984 -16.024 1.00 74.12 93 SER A C 1
ATOM 732 O O . SER A 1 93 ? 13.786 -10.874 -16.181 1.00 74.12 93 SER A O 1
ATOM 734 N N . ALA A 1 94 ? 15.207 -9.786 -14.844 1.00 75.06 94 ALA A N 1
ATOM 735 C CA . ALA A 1 94 ? 14.867 -10.500 -13.618 1.00 75.06 94 ALA A CA 1
ATOM 736 C C . ALA A 1 94 ? 13.625 -9.919 -12.916 1.00 75.06 94 ALA A C 1
ATOM 738 O O . ALA A 1 94 ? 13.020 -10.599 -12.089 1.00 75.06 94 ALA A O 1
ATOM 739 N N . THR A 1 95 ? 13.244 -8.681 -13.241 1.00 78.62 95 THR A N 1
ATOM 740 C CA . THR A 1 95 ? 12.102 -8.004 -12.621 1.00 78.62 95 THR A CA 1
ATOM 741 C C . THR A 1 95 ? 10.900 -8.044 -13.553 1.00 78.62 95 THR A C 1
ATOM 743 O O . THR A 1 95 ? 10.962 -7.569 -14.685 1.00 78.62 95 THR A O 1
ATOM 746 N N . PHE A 1 96 ? 9.785 -8.581 -13.063 1.00 79.25 96 PHE A N 1
ATOM 747 C CA . PHE A 1 96 ? 8.503 -8.538 -13.759 1.00 79.25 96 PHE A CA 1
ATOM 748 C C . PHE A 1 96 ? 7.667 -7.392 -13.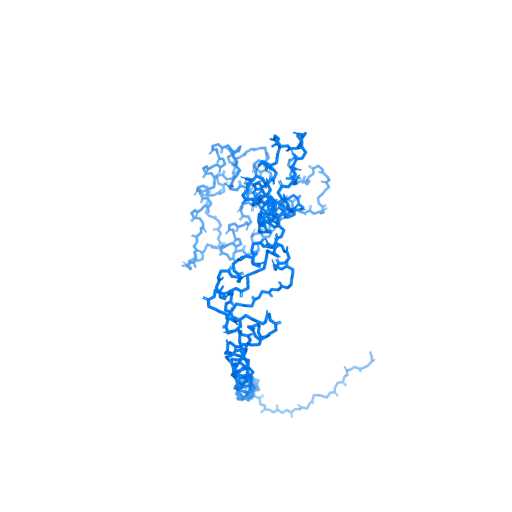197 1.00 79.25 96 PHE A C 1
ATOM 750 O O . PHE A 1 96 ? 7.372 -7.365 -12.004 1.00 79.25 96 PHE A O 1
ATOM 757 N N . VAL A 1 97 ? 7.287 -6.454 -14.061 1.00 85.69 97 VAL A N 1
ATOM 758 C CA . VAL A 1 97 ? 6.470 -5.287 -13.711 1.00 85.69 97 VAL A CA 1
ATOM 759 C C . VAL A 1 97 ? 5.215 -5.315 -14.576 1.00 85.69 97 VAL A C 1
ATOM 761 O O . VAL A 1 97 ? 5.287 -5.624 -15.768 1.00 85.69 97 VAL A O 1
ATOM 764 N N . THR A 1 98 ? 4.049 -5.032 -13.994 1.00 90.94 98 THR A N 1
ATOM 765 C CA . THR A 1 98 ? 2.832 -4.896 -14.801 1.00 90.94 98 THR A CA 1
ATOM 766 C C . THR A 1 98 ? 2.873 -3.586 -15.588 1.00 90.94 98 THR A C 1
ATOM 768 O O . THR A 1 98 ? 3.521 -2.620 -15.191 1.00 90.94 98 THR A O 1
ATOM 771 N N . GLN A 1 99 ? 2.157 -3.514 -16.710 1.00 91.38 99 GLN A N 1
ATOM 772 C CA . GLN A 1 99 ? 2.119 -2.284 -17.514 1.00 91.38 99 GLN A CA 1
ATOM 773 C C . GLN A 1 99 ? 1.598 -1.080 -16.711 1.00 91.38 99 GLN A C 1
ATOM 775 O O . GLN A 1 99 ? 2.077 0.037 -16.890 1.00 91.38 99 GLN A O 1
ATOM 780 N N . ILE A 1 100 ? 0.646 -1.313 -15.803 1.00 93.38 100 ILE A N 1
ATOM 781 C CA . ILE A 1 100 ? 0.065 -0.270 -14.949 1.00 93.38 100 ILE A CA 1
ATOM 782 C C . ILE A 1 100 ? 1.070 0.185 -13.886 1.00 93.38 100 ILE A C 1
ATOM 784 O O . ILE A 1 100 ? 1.180 1.386 -13.640 1.00 93.38 100 ILE A O 1
ATOM 788 N N . ASP A 1 101 ? 1.829 -0.739 -13.291 1.00 91.31 101 ASP A N 1
ATOM 789 C CA . ASP A 1 101 ? 2.869 -0.392 -12.316 1.00 91.31 101 ASP A CA 1
ATOM 790 C C . ASP A 1 101 ? 3.981 0.430 -12.974 1.00 91.31 101 ASP A C 1
ATOM 792 O O . ASP A 1 101 ? 4.377 1.462 -12.436 1.00 91.31 101 ASP A O 1
ATOM 796 N N . GLN A 1 102 ? 4.423 0.036 -14.175 1.00 92.62 102 GLN A N 1
ATOM 797 C CA . GLN A 1 102 ? 5.425 0.792 -14.926 1.00 92.62 102 GLN A CA 1
ATOM 798 C C . GLN A 1 102 ? 4.920 2.197 -15.267 1.00 92.62 102 GLN A C 1
ATOM 800 O O . GLN A 1 102 ? 5.627 3.172 -15.032 1.00 92.62 102 GLN A O 1
ATOM 805 N N . ALA A 1 103 ? 3.687 2.320 -15.770 1.00 93.56 103 ALA A N 1
ATOM 806 C CA . ALA A 1 103 ? 3.097 3.620 -16.082 1.00 93.56 103 ALA A CA 1
ATOM 807 C C . ALA A 1 103 ? 2.964 4.506 -14.831 1.00 93.56 103 ALA A C 1
ATOM 809 O O . ALA A 1 103 ? 3.236 5.705 -14.884 1.00 93.56 103 ALA A O 1
ATOM 810 N N . THR A 1 104 ? 2.587 3.913 -13.696 1.00 93.19 104 THR A N 1
ATOM 811 C CA . THR A 1 104 ? 2.460 4.617 -12.414 1.00 93.19 104 THR A CA 1
ATOM 812 C C . THR A 1 104 ? 3.817 5.123 -11.928 1.00 93.19 104 THR A C 1
ATOM 814 O O . THR A 1 104 ? 3.927 6.292 -11.561 1.00 93.19 104 THR A O 1
ATOM 817 N N . LEU A 1 105 ? 4.860 4.288 -11.989 1.00 91.94 105 LEU A N 1
ATOM 818 C CA . LEU A 1 105 ? 6.230 4.674 -11.641 1.00 91.94 105 LEU A CA 1
ATOM 819 C C . LEU A 1 105 ? 6.751 5.789 -12.550 1.00 91.94 105 LEU A C 1
ATOM 821 O O . LEU A 1 105 ? 7.273 6.783 -12.052 1.00 91.94 105 LEU A O 1
ATOM 825 N 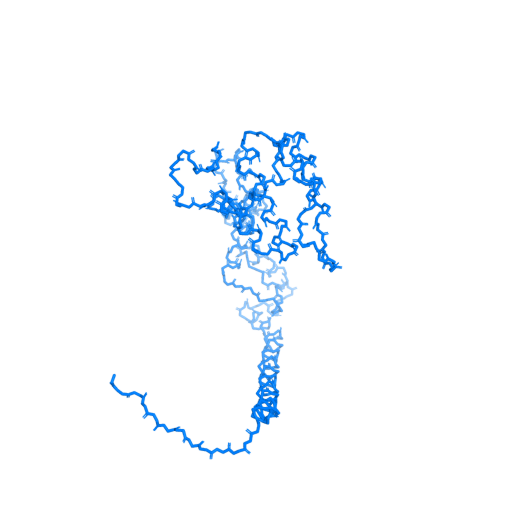N . SER A 1 106 ? 6.560 5.677 -13.867 1.00 93.31 106 SER A N 1
ATOM 826 C CA . SER A 1 106 ? 6.972 6.718 -14.813 1.00 93.31 106 SER A CA 1
ATOM 827 C C . SER A 1 106 ? 6.286 8.057 -14.511 1.00 93.31 106 SER A C 1
ATOM 829 O O . SER A 1 106 ? 6.949 9.093 -14.489 1.00 93.31 106 SER A O 1
ATOM 831 N N . LEU A 1 107 ? 4.984 8.058 -14.198 1.00 93.00 107 LEU A N 1
ATOM 832 C CA . LEU A 1 107 ? 4.259 9.275 -13.813 1.00 93.00 107 LEU A CA 1
ATOM 833 C C . LEU A 1 107 ? 4.734 9.851 -12.472 1.00 93.00 107 LEU A C 1
ATOM 835 O O . LEU A 1 107 ? 4.879 11.066 -12.347 1.00 93.00 107 LEU A O 1
ATOM 839 N N . GLN A 1 108 ? 5.000 9.007 -11.475 1.00 93.31 108 GLN A N 1
ATOM 840 C CA . GLN A 1 108 ? 5.521 9.447 -10.178 1.00 93.31 108 GLN A CA 1
ATOM 841 C C . GLN A 1 108 ? 6.909 10.077 -10.315 1.00 93.31 108 GLN A C 1
ATOM 843 O O . GLN A 1 108 ? 7.149 11.150 -9.759 1.00 93.31 108 GLN A O 1
ATOM 848 N N . THR A 1 109 ? 7.802 9.459 -11.092 1.00 92.44 109 THR A N 1
ATOM 849 C CA . THR A 1 109 ? 9.127 10.013 -11.398 1.00 92.44 109 THR A CA 1
ATOM 850 C C . THR A 1 109 ? 9.005 11.350 -12.123 1.00 92.44 109 THR A C 1
ATOM 852 O O . THR A 1 109 ? 9.663 12.309 -11.726 1.00 92.44 109 THR A O 1
ATOM 855 N N . LEU A 1 110 ? 8.104 11.451 -13.110 1.00 93.06 110 LEU A N 1
ATOM 856 C CA . LEU A 1 110 ? 7.836 12.692 -13.841 1.00 93.06 110 LEU A CA 1
ATOM 857 C C . LEU A 1 110 ? 7.416 13.835 -12.920 1.00 93.06 110 LEU A C 1
ATOM 859 O O . LEU A 1 110 ? 7.990 14.922 -12.952 1.00 93.06 110 LEU A O 1
ATOM 863 N N . ILE A 1 111 ? 6.412 13.582 -12.082 1.00 92.38 111 ILE A N 1
ATOM 864 C CA . ILE A 1 111 ? 5.846 14.591 -11.188 1.00 92.38 111 ILE A CA 1
ATOM 865 C C . ILE A 1 111 ? 6.883 15.035 -10.147 1.00 92.38 111 ILE A C 1
ATOM 867 O O . ILE A 1 111 ? 7.045 16.236 -9.920 1.00 92.38 111 ILE A O 1
ATOM 871 N N . ASN A 1 112 ? 7.633 14.096 -9.565 1.00 91.00 112 ASN A N 1
ATOM 872 C CA . ASN A 1 112 ? 8.701 14.413 -8.615 1.00 91.00 112 ASN A CA 1
ATOM 873 C C . ASN A 1 112 ? 9.846 15.200 -9.277 1.00 91.00 112 ASN A C 1
ATOM 875 O O . ASN A 1 112 ? 10.341 16.166 -8.695 1.00 91.00 112 ASN A O 1
ATOM 879 N N . GLY A 1 113 ? 10.238 14.836 -10.501 1.00 91.94 113 GLY A N 1
ATOM 880 C CA . GLY A 1 113 ? 11.272 15.545 -11.255 1.00 91.94 113 GLY A CA 1
ATOM 881 C C . GLY A 1 113 ? 10.877 16.987 -11.586 1.00 91.94 113 GLY A C 1
ATOM 882 O O . GLY A 1 113 ? 11.696 17.893 -11.442 1.00 91.94 113 GLY A O 1
ATOM 883 N N . ILE A 1 114 ? 9.604 17.221 -11.932 1.00 92.19 114 ILE A N 1
ATOM 884 C CA . ILE A 1 114 ? 9.046 18.569 -12.146 1.00 92.19 114 ILE A CA 1
ATOM 885 C C . ILE A 1 114 ? 9.036 19.364 -10.836 1.00 92.19 114 ILE A C 1
ATOM 887 O O . ILE A 1 114 ? 9.469 20.514 -10.807 1.00 92.19 114 ILE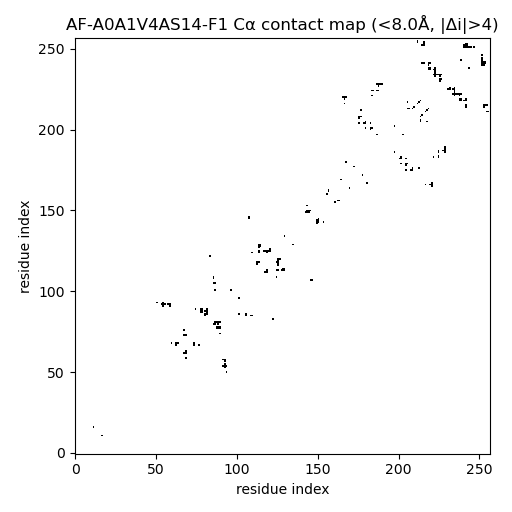 A O 1
ATOM 891 N N . ARG A 1 115 ? 8.566 18.761 -9.736 1.00 91.19 115 ARG A N 1
ATOM 892 C CA . ARG A 1 115 ? 8.479 19.422 -8.423 1.00 91.19 115 ARG A CA 1
ATOM 893 C C . ARG A 1 115 ? 9.841 19.874 -7.896 1.00 91.19 115 ARG A C 1
ATOM 895 O O . ARG A 1 115 ? 9.913 20.924 -7.250 1.00 91.19 115 ARG A O 1
ATOM 902 N N . ASN A 1 116 ? 10.883 19.080 -8.135 1.00 90.00 116 ASN A N 1
ATOM 903 C CA . ASN A 1 116 ? 12.229 19.335 -7.623 1.00 90.00 116 ASN A CA 1
ATOM 904 C C . ASN A 1 116 ? 13.170 19.992 -8.645 1.00 90.00 116 ASN A C 1
ATOM 906 O O . ASN A 1 116 ? 14.303 20.321 -8.298 1.00 90.00 116 ASN A O 1
ATOM 910 N N . ASN A 1 117 ? 12.699 20.214 -9.875 1.00 89.62 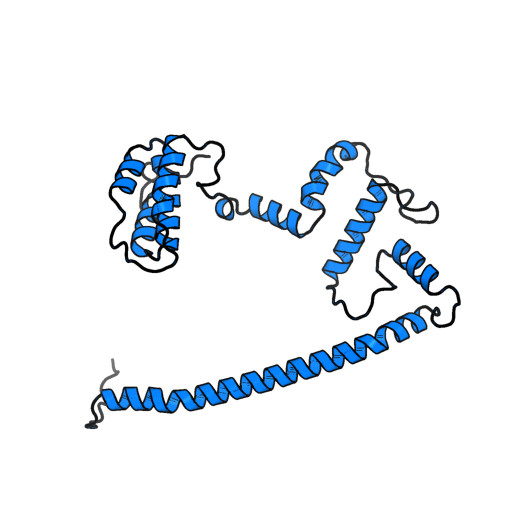117 ASN A N 1
ATOM 911 C CA . ASN A 1 117 ? 13.457 20.812 -10.971 1.00 89.62 117 ASN A CA 1
ATOM 912 C C . ASN A 1 117 ? 14.778 20.075 -11.277 1.00 89.62 117 ASN A C 1
ATOM 914 O O . ASN A 1 117 ? 15.836 20.692 -11.381 1.00 89.62 117 ASN A O 1
ATOM 918 N N . TRP A 1 118 ? 14.720 18.743 -11.381 1.00 89.62 118 TRP A N 1
ATOM 919 C CA . TRP A 1 118 ? 15.898 17.899 -11.654 1.00 89.62 118 TRP A CA 1
ATOM 920 C C . TRP A 1 118 ? 16.138 17.631 -13.140 1.00 89.62 118 TRP A C 1
ATOM 922 O O . TRP A 1 118 ? 17.155 17.050 -13.494 1.00 89.62 118 TRP A O 1
ATOM 932 N N . TYR A 1 119 ? 15.215 18.051 -14.005 1.00 90.12 119 TYR A N 1
ATOM 933 C CA . TYR A 1 119 ? 15.336 17.856 -15.443 1.00 90.12 119 TYR A CA 1
ATOM 934 C C . TYR A 1 119 ? 16.282 18.872 -16.077 1.00 90.12 119 TYR A C 1
ATOM 936 O O . TYR A 1 119 ? 16.103 20.082 -15.926 1.00 90.12 119 TYR A O 1
ATOM 944 N N . GLU A 1 120 ? 17.238 18.380 -16.861 1.00 87.44 120 GLU A N 1
ATOM 945 C CA . GLU A 1 120 ? 18.121 19.231 -17.653 1.00 87.44 120 GLU A CA 1
ATOM 946 C C . GLU A 1 120 ? 17.358 20.038 -18.712 1.00 87.44 120 GLU A C 1
ATOM 948 O O . GLU A 1 120 ? 16.299 19.635 -19.195 1.00 87.44 120 GLU A O 1
ATOM 953 N N . ALA A 1 121 ? 17.930 21.158 -19.165 1.00 86.06 121 ALA A N 1
ATOM 954 C CA . ALA A 1 121 ? 17.315 22.028 -20.176 1.00 86.06 121 ALA A CA 1
ATOM 955 C C . ALA A 1 121 ? 17.016 21.324 -21.521 1.00 86.06 121 ALA A C 1
ATOM 957 O O . ALA A 1 121 ? 16.164 21.780 -22.287 1.00 86.06 121 ALA A O 1
ATOM 958 N N . SER A 1 122 ? 17.705 20.216 -21.811 1.00 86.06 122 SER A N 1
ATOM 959 C CA . SER A 1 122 ? 17.497 19.345 -22.976 1.00 86.06 122 SER A CA 1
ATOM 960 C C . SER A 1 122 ? 16.206 18.507 -22.876 1.00 86.06 122 SER A C 1
ATOM 962 O O . SER A 1 122 ? 15.641 18.065 -23.889 1.00 86.06 122 SER A O 1
ATOM 964 N N . HIS A 1 123 ? 15.701 18.296 -21.659 1.00 88.81 123 HIS A N 1
ATOM 965 C CA . HIS A 1 123 ? 14.534 17.476 -21.384 1.00 88.81 123 HIS A CA 1
ATOM 966 C C . HIS A 1 123 ? 13.228 18.231 -21.676 1.00 88.81 123 HIS A C 1
ATOM 968 O O . HIS A 1 123 ? 13.080 19.411 -21.355 1.00 88.81 123 HIS A O 1
ATOM 974 N N . VAL A 1 124 ? 12.231 17.553 -22.257 1.00 88.06 124 VAL A N 1
ATOM 975 C CA . VAL A 1 124 ? 10.931 18.171 -22.610 1.00 88.06 124 VAL A CA 1
ATOM 976 C C . VAL A 1 124 ? 10.169 18.695 -21.397 1.00 88.06 124 VAL A C 1
ATOM 978 O O . VAL A 1 124 ? 9.469 19.701 -21.505 1.00 88.06 124 VAL A O 1
ATOM 981 N N . ALA A 1 125 ? 10.335 18.038 -20.248 1.00 89.56 125 ALA A N 1
ATOM 982 C CA . ALA A 1 125 ? 9.678 18.404 -18.999 1.00 89.56 125 ALA A CA 1
ATOM 983 C C . ALA A 1 125 ? 10.392 19.527 -18.227 1.00 89.56 125 ALA A C 1
ATOM 985 O O . ALA A 1 125 ? 9.850 20.002 -17.238 1.00 89.56 125 ALA A O 1
ATOM 986 N N . SER A 1 126 ? 11.562 20.001 -18.677 1.00 89.94 126 SER A N 1
ATOM 987 C CA . SER A 1 126 ? 12.309 21.082 -18.001 1.00 89.94 126 SER A CA 1
ATOM 988 C C . SER A 1 126 ? 11.535 22.397 -17.910 1.00 89.94 126 SER A C 1
ATOM 990 O O . SER A 1 126 ? 11.729 23.193 -16.998 1.00 89.94 126 SER A O 1
ATOM 992 N N . LYS A 1 127 ? 10.630 22.630 -18.864 1.00 89.94 127 LYS A N 1
ATOM 993 C CA . LYS A 1 127 ? 9.774 23.822 -18.913 1.00 89.94 127 LYS A CA 1
ATOM 994 C C . LYS A 1 127 ? 8.454 23.632 -18.175 1.00 89.94 127 LYS A C 1
ATOM 996 O O . LYS A 1 127 ? 7.646 24.558 -18.137 1.00 89.94 127 LYS A O 1
ATOM 1001 N N . TRP A 1 128 ? 8.179 22.428 -17.684 1.00 92.50 128 TRP A N 1
ATOM 1002 C CA . TRP A 1 128 ? 6.912 22.129 -17.037 1.00 92.50 128 TRP A CA 1
ATOM 1003 C C . TRP A 1 128 ? 6.990 22.599 -15.597 1.00 92.50 128 TRP A C 1
ATOM 1005 O O . TRP A 1 128 ? 7.984 22.391 -14.911 1.00 92.50 128 TRP A O 1
ATOM 1015 N N . THR A 1 129 ? 5.930 23.249 -15.143 1.00 89.69 129 THR A N 1
ATOM 1016 C CA . THR A 1 129 ? 5.846 23.776 -13.787 1.00 89.69 129 THR A CA 1
ATOM 1017 C C . THR A 1 129 ? 4.486 23.445 -13.202 1.00 89.69 129 THR A C 1
ATOM 1019 O O . THR A 1 129 ? 3.472 23.371 -13.903 1.00 89.69 129 THR A O 1
ATOM 1022 N N . ILE A 1 130 ? 4.463 23.223 -11.890 1.00 88.94 130 ILE A N 1
ATOM 1023 C CA . ILE A 1 130 ? 3.213 23.127 -11.142 1.00 88.94 130 ILE A CA 1
ATOM 1024 C C . ILE A 1 130 ? 2.641 24.540 -11.061 1.00 88.94 130 ILE A C 1
ATOM 1026 O O . ILE A 1 130 ? 3.364 25.490 -10.753 1.00 88.94 130 ILE A O 1
ATOM 1030 N N . LYS A 1 131 ? 1.348 24.687 -11.356 1.00 89.94 131 LYS A N 1
ATOM 1031 C CA . LYS A 1 131 ? 0.713 26.005 -11.335 1.00 89.94 131 LYS A CA 1
ATOM 1032 C C . LYS A 1 131 ? 0.824 26.629 -9.932 1.00 89.94 131 LYS A C 1
ATOM 1034 O O . LYS A 1 131 ? 0.657 25.913 -8.937 1.00 89.94 131 LYS A O 1
ATOM 1039 N N . PRO A 1 132 ? 1.086 27.943 -9.834 1.00 85.56 132 PRO A N 1
ATOM 1040 C CA . PRO A 1 132 ? 1.405 28.602 -8.569 1.00 85.56 132 PRO A CA 1
ATOM 1041 C C . PRO A 1 132 ? 0.291 28.472 -7.522 1.00 85.56 132 PRO A C 1
ATOM 1043 O O . PRO A 1 132 ? 0.585 28.364 -6.334 1.00 85.56 132 PRO A O 1
ATOM 1046 N N . GLU A 1 133 ? -0.975 28.401 -7.940 1.00 87.75 133 GLU A N 1
ATOM 1047 C CA . GLU A 1 133 ? -2.120 28.231 -7.042 1.00 87.75 133 GLU A CA 1
ATOM 1048 C C . GLU A 1 133 ? -2.163 26.867 -6.324 1.00 87.75 133 GLU A C 1
ATOM 1050 O O . GLU A 1 133 ? -2.740 26.765 -5.240 1.00 87.75 133 GLU A O 1
ATOM 1055 N N . TYR A 1 134 ? -1.530 25.830 -6.883 1.00 85.94 134 TYR A N 1
ATOM 1056 C CA . TYR A 1 134 ? -1.485 24.487 -6.290 1.00 85.94 134 TYR A CA 1
ATOM 1057 C C . TYR A 1 134 ? -0.183 24.212 -5.538 1.00 85.94 134 TYR A C 1
ATOM 1059 O O . TYR A 1 134 ? -0.134 23.282 -4.737 1.00 85.94 134 TYR A O 1
ATOM 1067 N N . LEU A 1 135 ? 0.856 25.028 -5.730 1.00 84.44 135 LEU A N 1
ATOM 1068 C CA . LEU A 1 135 ? 2.182 24.792 -5.154 1.00 84.44 135 LEU A CA 1
ATOM 1069 C C . LEU A 1 135 ? 2.156 24.711 -3.618 1.00 84.44 135 LEU A C 1
ATOM 1071 O O . LEU A 1 135 ? 2.819 23.861 -3.034 1.00 84.44 135 LEU A O 1
ATOM 1075 N N . ALA A 1 136 ? 1.333 25.541 -2.969 1.00 85.62 136 ALA A N 1
ATOM 1076 C CA . ALA A 1 136 ? 1.195 25.556 -1.511 1.00 85.62 136 ALA A CA 1
ATOM 1077 C C . ALA A 1 136 ? 0.512 24.298 -0.939 1.00 85.62 136 ALA A C 1
ATOM 1079 O O . ALA A 1 136 ? 0.724 23.963 0.223 1.00 85.62 136 ALA A O 1
ATOM 1080 N N . LYS A 1 137 ? -0.324 23.617 -1.734 1.00 90.69 137 LYS A N 1
ATOM 1081 C CA . LYS A 1 137 ? -1.055 22.405 -1.322 1.00 90.69 137 LYS A CA 1
ATOM 1082 C C . LYS A 1 137 ? -0.421 21.122 -1.840 1.00 90.69 137 LYS A C 1
ATOM 1084 O O . LYS A 1 137 ? -0.698 20.060 -1.293 1.00 90.69 137 LYS A O 1
ATOM 1089 N N . PHE A 1 138 ? 0.422 21.225 -2.865 1.00 91.31 138 PHE A N 1
ATOM 1090 C CA . PHE A 1 138 ? 0.987 20.085 -3.567 1.00 91.31 138 PHE A CA 1
ATOM 1091 C C . PHE A 1 138 ? 1.649 19.100 -2.606 1.00 91.31 138 PHE A C 1
ATOM 1093 O O . PHE A 1 138 ? 1.290 17.933 -2.620 1.00 91.31 138 PHE A O 1
ATOM 1100 N N . ASP A 1 139 ? 2.548 19.557 -1.729 1.00 89.69 139 ASP A N 1
ATOM 1101 C CA . ASP A 1 139 ? 3.284 18.651 -0.835 1.00 89.69 139 ASP A CA 1
ATOM 1102 C C . ASP A 1 139 ? 2.345 17.930 0.156 1.00 89.69 139 ASP A C 1
ATOM 1104 O O . ASP A 1 139 ? 2.541 16.753 0.460 1.00 89.69 139 ASP A O 1
ATOM 1108 N N . ALA A 1 140 ? 1.279 18.604 0.605 1.00 91.12 140 ALA A N 1
ATOM 1109 C CA . ALA A 1 140 ? 0.268 18.013 1.482 1.00 91.12 140 ALA A CA 1
ATOM 1110 C C . ALA A 1 140 ? -0.606 16.979 0.750 1.00 91.12 140 ALA A C 1
ATOM 1112 O O . ALA A 1 140 ? -0.922 15.927 1.305 1.00 91.12 140 ALA A O 1
ATOM 1113 N N . GLU A 1 141 ? -0.986 17.248 -0.501 1.00 91.50 141 GLU A N 1
ATOM 1114 C CA . GLU A 1 141 ? -1.753 16.307 -1.326 1.00 91.50 141 GLU A CA 1
ATOM 1115 C C . GLU A 1 141 ? -0.894 15.118 -1.782 1.00 91.50 141 GLU A C 1
ATOM 1117 O O . GLU A 1 141 ? -1.321 13.962 -1.756 1.00 91.50 141 GLU A O 1
ATOM 1122 N N . TRP A 1 142 ? 0.362 15.384 -2.128 1.00 92.06 142 TRP A N 1
ATOM 1123 C CA . TRP A 1 142 ? 1.315 14.378 -2.570 1.00 92.06 142 TRP A CA 1
ATOM 1124 C C . TRP A 1 142 ? 1.700 13.405 -1.454 1.00 92.06 142 TRP A C 1
ATOM 1126 O O . TRP A 1 142 ? 1.969 12.242 -1.736 1.00 92.06 142 TRP A O 1
ATOM 1136 N N . GLN A 1 143 ? 1.650 13.816 -0.182 1.00 91.19 143 GLN A N 1
ATOM 1137 C CA . GLN A 1 143 ? 1.921 12.925 0.952 1.00 91.19 143 GLN A CA 1
ATOM 1138 C C . GLN A 1 143 ? 1.035 11.666 0.948 1.00 91.19 143 GLN A C 1
ATOM 1140 O O . GLN A 1 143 ? 1.506 10.576 1.280 1.00 91.19 143 GLN A O 1
ATOM 1145 N N . TRP A 1 144 ? -0.238 11.797 0.565 1.00 91.00 144 TRP A N 1
ATOM 1146 C CA . TRP A 1 144 ? -1.160 10.663 0.499 1.00 91.00 144 TRP A CA 1
ATOM 1147 C C . TRP A 1 144 ? -1.363 10.129 -0.924 1.00 91.00 144 TRP A C 1
ATOM 1149 O O . TRP A 1 144 ? -1.707 8.960 -1.068 1.00 91.00 144 TRP A O 1
ATOM 1159 N N . LEU A 1 145 ? -1.120 10.932 -1.966 1.00 92.31 145 LEU A N 1
ATOM 1160 C CA . LEU A 1 145 ? -1.255 10.518 -3.370 1.00 92.31 145 LEU A CA 1
ATOM 1161 C C . LEU A 1 145 ? 0.018 9.869 -3.951 1.00 92.31 145 LEU A C 1
ATOM 1163 O O . LEU A 1 145 ? -0.061 9.080 -4.890 1.00 92.31 145 LEU A O 1
ATOM 1167 N N . GLY A 1 146 ? 1.191 10.184 -3.398 1.00 88.19 146 GLY A N 1
ATOM 1168 C CA . GLY A 1 146 ? 2.501 9.912 -3.997 1.00 88.19 146 GLY A CA 1
ATOM 1169 C C . GLY A 1 146 ? 2.871 8.435 -4.127 1.00 88.19 146 GLY A C 1
ATOM 1170 O O . GLY A 1 146 ? 3.796 8.103 -4.862 1.00 88.19 146 GLY A O 1
ATOM 1171 N N . THR A 1 147 ? 2.138 7.530 -3.473 1.00 91.31 147 THR A N 1
ATOM 1172 C CA . THR A 1 147 ? 2.236 6.087 -3.722 1.00 91.31 147 THR A CA 1
ATOM 1173 C C . THR A 1 147 ? 0.849 5.478 -3.880 1.00 91.31 147 THR A C 1
ATOM 1175 O O . THR A 1 147 ? -0.106 5.905 -3.229 1.00 91.31 147 THR A O 1
ATOM 1178 N N . TYR A 1 148 ? 0.739 4.425 -4.697 1.00 90.06 148 TYR A N 1
ATOM 1179 C CA . TYR A 1 148 ? -0.521 3.694 -4.851 1.00 90.06 148 TYR A CA 1
ATOM 1180 C C . TYR A 1 148 ? -1.025 3.127 -3.513 1.00 90.06 148 TYR A C 1
ATOM 1182 O O . TYR A 1 148 ? -2.224 3.152 -3.242 1.00 90.06 148 TYR A O 1
ATOM 1190 N N . GLY A 1 149 ? -0.111 2.662 -2.652 1.00 91.06 149 GLY A N 1
ATOM 1191 C CA . GLY A 1 149 ? -0.440 2.152 -1.321 1.00 91.06 149 GLY A CA 1
ATOM 1192 C C . GLY A 1 149 ? -1.063 3.218 -0.420 1.00 91.06 149 GLY A C 1
ATOM 1193 O O . GLY A 1 149 ? -2.130 2.981 0.145 1.00 91.06 149 GLY A O 1
ATOM 1194 N N . SER A 1 150 ? -0.446 4.402 -0.340 1.00 91.88 150 SER A N 1
ATOM 1195 C CA . SER A 1 150 ? -0.978 5.534 0.430 1.00 91.88 150 SER A CA 1
ATOM 1196 C C . SER A 1 150 ? -2.320 6.008 -0.120 1.00 91.88 150 SER A C 1
ATOM 1198 O O . SER A 1 150 ? -3.269 6.178 0.644 1.00 91.88 150 SER A O 1
ATOM 1200 N N . TRP A 1 151 ? -2.435 6.146 -1.444 1.00 93.81 151 TRP A N 1
ATOM 1201 C CA . TRP A 1 151 ? -3.673 6.576 -2.087 1.00 93.81 151 TRP A CA 1
ATOM 1202 C C . TRP A 1 151 ? -4.807 5.600 -1.781 1.00 93.81 151 TRP A C 1
ATOM 1204 O O . TRP A 1 151 ? -5.872 5.999 -1.310 1.00 93.81 151 TRP A O 1
ATOM 1214 N N . ARG A 1 152 ? -4.556 4.301 -1.974 1.00 93.44 152 ARG A N 1
ATOM 1215 C CA . ARG A 1 152 ? -5.532 3.247 -1.705 1.00 93.44 152 ARG A CA 1
ATOM 1216 C C . ARG A 1 152 ? -5.930 3.222 -0.234 1.00 93.44 152 ARG A C 1
ATOM 1218 O O . ARG A 1 152 ? -7.112 3.063 0.055 1.00 93.44 152 ARG A O 1
ATOM 1225 N N . ALA A 1 153 ? -4.977 3.378 0.684 1.00 91.12 153 ALA A N 1
ATOM 1226 C CA . ALA A 1 153 ? -5.265 3.431 2.112 1.00 91.12 153 ALA A CA 1
ATOM 1227 C C . ALA A 1 153 ? -6.188 4.613 2.447 1.00 91.12 153 ALA A C 1
ATOM 1229 O O . ALA A 1 153 ? -7.193 4.423 3.129 1.00 91.12 153 ALA A O 1
ATOM 1230 N N . THR A 1 154 ? -5.914 5.804 1.911 1.00 91.50 154 THR A N 1
ATOM 1231 C CA . THR A 1 154 ? -6.751 6.999 2.108 1.00 91.50 154 THR A CA 1
ATOM 1232 C C . THR A 1 154 ? -8.146 6.829 1.508 1.00 91.50 154 THR A C 1
ATOM 1234 O O . THR A 1 154 ? -9.139 7.108 2.175 1.00 91.50 154 THR A O 1
ATOM 1237 N N . VAL A 1 155 ? -8.248 6.304 0.283 1.00 92.12 155 VAL A N 1
ATOM 1238 C CA . VAL A 1 155 ? -9.538 6.037 -0.376 1.00 92.12 155 VAL A CA 1
ATOM 1239 C C . VAL A 1 155 ? -10.360 5.016 0.408 1.00 92.12 155 VAL A C 1
ATOM 1241 O O . VAL A 1 155 ? -11.550 5.227 0.616 1.00 92.12 155 VAL A O 1
ATOM 1244 N N . LEU A 1 156 ? -9.744 3.933 0.889 1.00 91.00 156 LEU A N 1
ATOM 1245 C CA . LEU A 1 156 ? -10.440 2.941 1.711 1.00 91.00 156 LEU A CA 1
ATOM 1246 C C . LEU A 1 156 ? -10.823 3.494 3.084 1.00 91.00 156 LEU A C 1
ATOM 1248 O O . LEU A 1 156 ? -11.888 3.151 3.577 1.00 91.00 156 LEU A O 1
ATOM 1252 N N . SER A 1 157 ? -10.007 4.374 3.666 1.00 89.38 157 SER A N 1
ATOM 1253 C CA . SER A 1 157 ? -10.348 5.064 4.916 1.00 89.38 157 SER A CA 1
ATOM 1254 C C . SER A 1 157 ? -11.565 5.967 4.748 1.00 89.38 157 SER A C 1
ATOM 1256 O O . SER A 1 157 ? -12.382 6.077 5.654 1.00 89.38 157 SER A O 1
ATOM 1258 N N . TYR A 1 158 ? -11.684 6.612 3.587 1.00 86.81 158 TYR A N 1
ATOM 1259 C CA . TYR A 1 158 ? -12.807 7.482 3.264 1.00 86.81 158 TYR A CA 1
ATOM 1260 C C . TYR A 1 158 ? -14.085 6.699 2.931 1.00 86.81 158 TYR A C 1
ATOM 1262 O O . TYR A 1 158 ? -15.158 7.054 3.407 1.00 86.81 158 TYR A O 1
ATOM 1270 N N . LEU A 1 159 ? -13.979 5.645 2.113 1.00 87.75 159 LEU A N 1
ATOM 1271 C CA . LEU A 1 159 ? -15.132 4.854 1.668 1.00 87.75 159 LEU A CA 1
ATOM 1272 C C . LEU A 1 159 ? -15.627 3.858 2.720 1.00 87.75 159 LEU A C 1
ATOM 1274 O O . LEU A 1 159 ? -16.823 3.598 2.778 1.00 87.75 159 LEU A O 1
ATOM 1278 N N . TYR A 1 160 ? -14.712 3.298 3.511 1.00 88.31 160 TYR A N 1
ATOM 1279 C CA . TYR A 1 160 ? -14.990 2.255 4.499 1.00 88.31 160 TYR A CA 1
ATOM 1280 C C . TYR A 1 160 ? -14.303 2.572 5.834 1.00 88.31 160 TYR A C 1
ATOM 1282 O O . TYR A 1 160 ? -13.426 1.816 6.281 1.00 88.31 160 TYR A O 1
ATOM 1290 N N . PRO A 1 161 ? -14.648 3.704 6.475 1.00 80.44 161 PRO A N 1
ATOM 1291 C CA . PRO A 1 161 ? -14.040 4.097 7.741 1.00 80.44 161 PRO A CA 1
ATOM 1292 C C . PRO A 1 161 ? -14.206 3.014 8.817 1.00 80.44 161 PRO A C 1
ATOM 1294 O O . PRO A 1 161 ? -13.305 2.807 9.628 1.00 80.44 161 PRO A O 1
ATOM 1297 N N . GLU A 1 162 ? -15.293 2.242 8.790 1.00 77.12 162 GLU A N 1
ATOM 1298 C CA . GLU A 1 162 ? -15.580 1.156 9.728 1.00 77.12 162 GLU A CA 1
ATOM 1299 C C . GLU A 1 162 ? -14.495 0.070 9.784 1.00 77.12 162 GLU A C 1
ATOM 1301 O O . GLU A 1 162 ? -14.305 -0.545 10.831 1.00 77.12 162 GLU A O 1
ATOM 1306 N N . ASN A 1 163 ? -13.731 -0.129 8.703 1.00 81.38 163 ASN A N 1
ATOM 1307 C CA . ASN A 1 163 ? -12.634 -1.102 8.677 1.00 81.38 163 ASN A CA 1
ATOM 1308 C C . ASN A 1 163 ? -11.406 -0.646 9.481 1.00 81.38 163 ASN A C 1
ATOM 1310 O O . ASN A 1 163 ? -10.548 -1.465 9.814 1.00 81.38 163 ASN A O 1
ATOM 1314 N N . LEU A 1 164 ? -11.293 0.655 9.756 1.00 80.12 164 LEU A N 1
ATOM 1315 C CA . LEU A 1 164 ? -10.146 1.268 10.432 1.00 80.12 164 LEU A CA 1
ATOM 1316 C C . LEU A 1 164 ? -10.520 1.902 11.778 1.00 80.12 164 LEU A C 1
ATOM 1318 O O . LEU A 1 164 ? -9.642 2.156 12.604 1.00 80.12 164 LEU A O 1
ATOM 1322 N N . LEU A 1 165 ? -11.811 2.133 12.023 1.00 78.31 165 LEU A N 1
ATOM 1323 C CA . LEU A 1 165 ? -12.339 2.659 13.277 1.00 78.31 165 LEU A CA 1
ATOM 1324 C C . LEU A 1 165 ? -12.403 1.565 14.349 1.00 78.31 165 LEU A C 1
ATOM 1326 O O . LEU A 1 165 ? -13.463 1.051 14.700 1.00 78.31 165 LEU A O 1
ATOM 1330 N N . PHE A 1 166 ? -11.245 1.233 14.916 1.00 82.06 166 PHE A N 1
ATOM 1331 C CA . PHE A 1 166 ? -11.185 0.443 16.141 1.00 82.06 166 PHE A CA 1
ATOM 1332 C C . PHE A 1 166 ? -11.488 1.350 17.337 1.00 82.06 166 PHE A C 1
ATOM 1334 O O . PHE A 1 166 ? -10.733 2.300 17.566 1.00 82.06 166 PHE A O 1
ATOM 1341 N N . PRO A 1 167 ? -12.519 1.058 18.154 1.00 80.56 167 PRO A N 1
ATOM 1342 C CA . PRO A 1 167 ? -12.840 1.910 19.298 1.00 80.56 167 PRO A CA 1
ATOM 1343 C C . PRO A 1 167 ? -11.679 2.033 20.295 1.00 80.56 167 PRO A C 1
ATOM 1345 O O . PRO A 1 167 ? -11.549 3.043 20.976 1.00 80.56 167 PRO A O 1
ATOM 1348 N N . GLU A 1 168 ? -10.801 1.025 20.347 1.00 81.31 168 GLU A N 1
ATOM 1349 C CA . GLU A 1 168 ? -9.604 1.011 21.195 1.00 81.31 168 GLU A CA 1
ATOM 1350 C C . GLU A 1 168 ? -8.560 2.082 20.829 1.00 81.31 168 GLU A C 1
ATOM 1352 O O . GLU A 1 168 ? -7.723 2.425 21.662 1.00 81.31 168 GLU A O 1
ATOM 1357 N N . LEU A 1 169 ? -8.569 2.581 19.587 1.00 83.75 169 LEU A N 1
ATOM 1358 C CA . LEU A 1 169 ? -7.571 3.518 19.050 1.00 83.75 169 LEU A CA 1
ATOM 1359 C C . LEU A 1 169 ? -8.070 4.969 19.013 1.00 83.75 169 LEU A C 1
ATOM 1361 O O . LEU A 1 169 ? -7.432 5.847 18.427 1.00 83.75 169 LEU A O 1
ATOM 1365 N N . ARG A 1 170 ? -9.217 5.233 19.639 1.00 86.44 170 ARG A N 1
ATOM 1366 C CA . ARG A 1 170 ? -9.850 6.545 19.655 1.00 86.44 170 ARG A CA 1
ATOM 1367 C C . ARG A 1 170 ? -9.095 7.527 20.563 1.00 86.44 170 ARG A C 1
ATOM 1369 O O . ARG A 1 170 ? -8.833 7.225 21.729 1.00 86.44 170 ARG A O 1
ATOM 1376 N N . LYS A 1 171 ? -8.781 8.721 20.043 1.00 83.81 171 LYS A N 1
ATOM 1377 C CA . LYS A 1 171 ? -8.015 9.769 20.754 1.00 83.81 171 LYS A CA 1
ATOM 1378 C C . LYS A 1 171 ? -8.805 10.434 21.888 1.00 83.81 171 LYS A C 1
ATOM 1380 O O . LYS A 1 171 ? -8.217 10.809 22.893 1.00 83.81 171 LYS A O 1
ATOM 1385 N N . ASP A 1 172 ? -10.117 10.554 21.732 1.00 85.25 172 ASP A N 1
ATOM 1386 C CA . ASP A 1 172 ? -11.081 11.172 22.655 1.00 85.25 172 ASP A CA 1
ATOM 1387 C C . ASP A 1 172 ? -11.677 10.181 23.678 1.00 85.25 172 ASP A C 1
ATOM 1389 O O . ASP A 1 172 ? -12.759 10.395 24.217 1.00 85.25 172 ASP A O 1
ATOM 1393 N N . SER A 1 173 ? -10.974 9.083 23.971 1.00 86.62 173 SER A N 1
ATOM 1394 C CA . SER A 1 173 ? -11.423 8.082 24.947 1.00 86.62 173 SER A CA 1
ATOM 1395 C C . SER A 1 173 ? -11.404 8.623 26.378 1.00 86.62 173 SER A C 1
ATOM 1397 O O . SER A 1 173 ? -10.402 9.189 26.823 1.00 86.62 173 SER A O 1
ATOM 1399 N N . THR A 1 174 ? -12.473 8.395 27.147 1.00 91.19 174 THR A N 1
ATOM 1400 C CA . THR A 1 174 ? -12.473 8.758 28.568 1.00 91.19 174 THR A CA 1
ATOM 1401 C C . THR A 1 174 ? -11.524 7.862 29.364 1.00 91.19 174 THR A C 1
ATOM 1403 O O . THR A 1 174 ? -11.264 6.710 29.009 1.00 91.19 174 THR A O 1
ATOM 1406 N N . LEU A 1 175 ? -11.039 8.352 30.510 1.00 90.50 175 LEU A N 1
ATOM 1407 C CA . LEU A 1 175 ? -10.185 7.557 31.400 1.00 90.50 175 LEU A CA 1
ATOM 1408 C C . LEU A 1 175 ? -10.865 6.248 31.840 1.00 90.50 175 LEU A C 1
ATOM 1410 O O . LEU A 1 175 ? -10.210 5.215 31.949 1.00 90.50 175 LEU A O 1
ATOM 1414 N N . LYS A 1 176 ? -12.187 6.274 32.053 1.00 90.44 176 LYS A N 1
ATOM 1415 C CA . LYS A 1 176 ? -12.965 5.079 32.406 1.00 90.44 176 LYS A CA 1
ATOM 1416 C C . LYS A 1 176 ? -12.956 4.053 31.276 1.00 90.44 176 LYS A C 1
ATOM 1418 O O . LYS A 1 176 ? -12.801 2.865 31.545 1.00 90.44 176 LYS A O 1
ATOM 1423 N N . PHE A 1 177 ? -13.074 4.514 30.032 1.00 89.94 177 PHE A N 1
ATOM 1424 C CA . PHE A 1 177 ? -12.984 3.657 28.857 1.00 89.94 177 PHE A CA 1
ATOM 1425 C C . PHE A 1 177 ? -11.594 3.045 28.710 1.00 89.94 177 PHE A C 1
ATOM 1427 O O . PHE A 1 177 ? -11.482 1.845 28.495 1.00 89.94 177 PHE A O 1
ATOM 1434 N N . VAL A 1 178 ? -10.528 3.813 28.940 1.00 88.94 178 VAL A N 1
ATOM 1435 C CA . VAL A 1 178 ? -9.155 3.282 28.929 1.00 88.94 178 VAL A CA 1
ATOM 1436 C C . 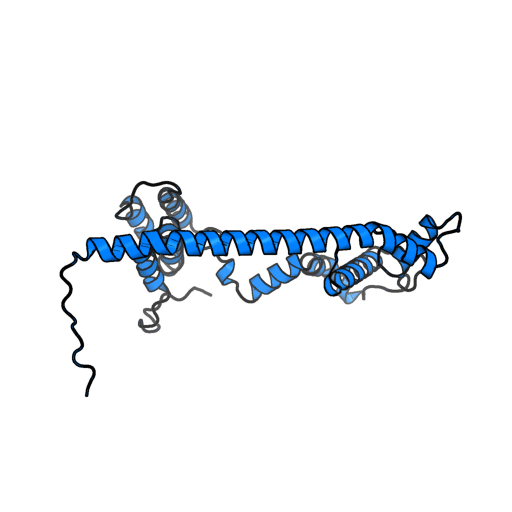VAL A 1 178 ? -8.956 2.198 29.998 1.00 88.94 178 VAL A C 1
ATOM 1438 O O . VAL A 1 178 ? -8.389 1.147 29.700 1.00 88.94 178 VAL A O 1
ATOM 1441 N N . THR A 1 179 ? -9.465 2.397 31.219 1.00 88.38 179 THR A N 1
ATOM 1442 C CA . THR A 1 179 ? -9.437 1.364 32.271 1.00 88.38 179 THR A CA 1
ATOM 1443 C C . THR A 1 179 ? -10.220 0.120 31.855 1.00 88.38 179 THR A C 1
ATOM 1445 O O . THR A 1 179 ? -9.734 -0.998 32.012 1.00 88.38 179 THR A O 1
ATOM 1448 N N . PHE A 1 180 ? -11.402 0.306 31.264 1.00 89.06 180 PHE A N 1
ATOM 1449 C CA . PHE A 1 180 ? -12.215 -0.781 30.723 1.00 89.06 180 PHE A CA 1
ATOM 1450 C C . PHE A 1 180 ? -11.478 -1.579 29.634 1.00 89.06 180 PHE A C 1
ATOM 1452 O O . PHE A 1 180 ? -11.458 -2.808 29.694 1.00 89.06 180 PHE A O 1
ATOM 1459 N N . LEU A 1 181 ? -10.801 -0.908 28.696 1.00 88.50 181 LEU A N 1
ATOM 1460 C CA . LEU A 1 181 ? -9.948 -1.557 27.694 1.00 88.50 181 LEU A CA 1
ATOM 1461 C C . LEU A 1 181 ? -8.805 -2.346 28.345 1.00 88.50 181 LEU A C 1
ATOM 1463 O O . LEU A 1 181 ? -8.473 -3.441 27.894 1.00 88.50 181 LEU A O 1
ATOM 1467 N N . GLY A 1 182 ? -8.214 -1.806 29.414 1.00 86.00 182 GLY A N 1
ATOM 1468 C CA . GLY A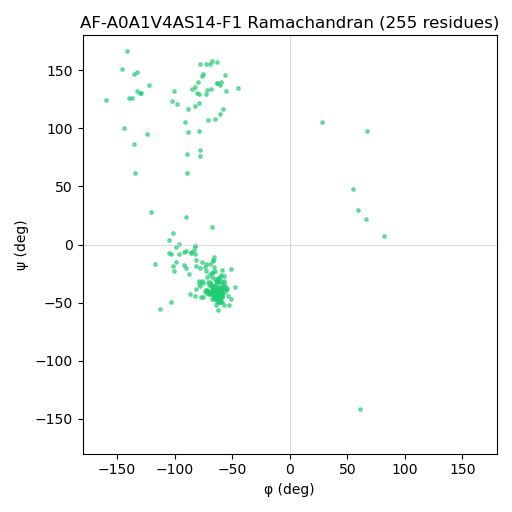 1 182 ? -7.185 -2.482 30.203 1.00 86.00 182 GLY A CA 1
ATOM 1469 C C . GLY A 1 182 ? -7.676 -3.795 30.815 1.00 86.00 182 GLY A C 1
ATOM 1470 O O . GLY A 1 182 ? -6.977 -4.802 30.724 1.00 86.00 182 GLY A O 1
ATOM 1471 N N . GLU A 1 183 ? -8.886 -3.813 31.379 1.00 83.81 183 GLU A N 1
ATOM 1472 C CA . GLU A 1 183 ? -9.513 -5.038 31.896 1.00 83.81 183 GLU A CA 1
ATOM 1473 C C . GLU A 1 183 ? -9.867 -6.022 30.777 1.00 83.81 183 GLU A C 1
ATOM 1475 O O . GLU A 1 183 ? -9.644 -7.224 30.904 1.00 83.81 183 GLU A O 1
ATOM 1480 N N . LEU A 1 184 ? -10.358 -5.519 29.648 1.00 82.44 184 LEU A N 1
ATOM 1481 C CA . LEU A 1 184 ? -10.756 -6.336 28.508 1.00 82.44 184 LEU A CA 1
ATOM 1482 C C . LEU A 1 184 ? -9.560 -6.998 27.804 1.00 82.44 184 LEU A C 1
ATOM 1484 O O . LEU A 1 184 ? -9.663 -8.140 27.365 1.00 82.44 184 LEU A O 1
ATOM 1488 N N . ARG A 1 185 ? -8.387 -6.355 27.774 1.00 80.38 185 ARG A N 1
ATOM 1489 C CA . ARG A 1 185 ? -7.144 -6.983 27.287 1.00 80.38 185 ARG A CA 1
ATOM 1490 C C . ARG A 1 185 ? -6.714 -8.188 28.122 1.00 80.38 185 ARG A C 1
ATOM 1492 O O . ARG A 1 185 ? -6.128 -9.117 27.575 1.00 80.38 185 ARG A O 1
ATOM 1499 N N . LYS A 1 186 ? -7.046 -8.225 29.418 1.00 77.50 186 LYS A N 1
ATOM 1500 C CA . LYS A 1 186 ? -6.774 -9.394 30.277 1.00 77.50 186 LYS A CA 1
ATOM 1501 C C . LYS A 1 186 ? -7.592 -10.625 29.867 1.00 77.50 186 LYS A C 1
ATOM 1503 O O . LYS A 1 186 ? -7.264 -11.727 30.292 1.00 77.50 186 LYS A O 1
ATOM 1508 N N . LEU A 1 187 ? -8.626 -10.453 29.036 1.00 69.88 187 LEU A N 1
ATOM 1509 C CA . LEU A 1 187 ? -9.454 -11.536 28.500 1.00 69.88 187 LEU A CA 1
ATOM 1510 C C . LEU A 1 187 ? -8.849 -12.237 27.280 1.00 69.88 187 LEU A C 1
ATOM 1512 O O . LEU A 1 187 ? -9.480 -13.154 26.765 1.00 69.88 187 LEU A O 1
ATOM 1516 N N . GLN A 1 188 ? -7.679 -11.822 26.781 1.00 64.75 188 GLN A N 1
ATOM 1517 C CA . GLN A 1 188 ? -7.066 -12.431 25.598 1.00 64.75 188 GLN A CA 1
ATOM 1518 C C . GLN A 1 188 ? -6.112 -13.586 25.959 1.00 64.75 188 GLN A C 1
ATOM 1520 O O . GLN A 1 188 ? -4.963 -13.324 26.316 1.00 64.75 188 GLN A O 1
ATOM 1525 N N . PRO A 1 189 ? -6.493 -14.860 25.752 1.00 60.09 189 PRO A N 1
ATOM 1526 C CA . PRO A 1 189 ? -5.528 -15.916 25.486 1.00 60.09 189 PRO A CA 1
ATOM 1527 C C . PRO A 1 189 ? -5.468 -16.219 23.979 1.00 60.09 189 PRO A C 1
ATOM 1529 O O . PRO A 1 189 ? -6.489 -16.445 23.338 1.00 60.09 189 PRO A O 1
ATOM 1532 N N . LEU A 1 190 ? -4.257 -16.291 23.414 1.00 54.44 190 LEU A N 1
ATOM 1533 C CA . LEU A 1 190 ? -4.007 -16.941 22.111 1.00 54.44 190 LEU A CA 1
ATOM 1534 C C . LEU A 1 190 ? -3.783 -18.459 22.256 1.00 54.44 190 LEU A C 1
ATOM 1536 O O . LEU A 1 190 ? -3.694 -19.179 21.265 1.00 54.44 190 LEU A O 1
ATOM 1540 N N . THR A 1 191 ? -3.706 -18.954 23.491 1.00 52.91 191 THR A N 1
ATOM 1541 C CA . THR A 1 191 ? -3.402 -20.345 23.836 1.00 52.91 191 THR A CA 1
ATOM 1542 C C . THR A 1 191 ? -4.216 -20.749 25.062 1.00 52.91 191 THR A C 1
ATOM 1544 O O . THR A 1 191 ? -3.883 -20.373 26.179 1.00 52.91 191 THR A O 1
ATOM 1547 N N . SER A 1 192 ? -5.319 -21.459 24.810 1.00 53.22 192 SER A N 1
ATOM 1548 C CA . SER A 1 192 ? -6.061 -22.361 25.708 1.00 53.22 192 SER A CA 1
ATOM 1549 C C . SER A 1 192 ? -6.021 -22.098 27.225 1.00 53.22 192 SER A C 1
ATOM 1551 O O . SER A 1 192 ? -5.075 -22.498 27.896 1.00 53.22 192 SER A O 1
ATOM 1553 N N . ILE A 1 193 ? -7.123 -21.573 27.763 1.00 52.16 193 ILE A N 1
ATOM 1554 C CA . ILE A 1 193 ? -7.886 -22.085 28.920 1.00 52.16 193 ILE A CA 1
ATOM 1555 C C . ILE A 1 193 ? -9.273 -21.449 28.769 1.00 52.16 193 ILE A C 1
ATOM 1557 O O . ILE A 1 193 ? -9.378 -20.238 28.570 1.00 52.16 193 ILE A O 1
ATOM 1561 N N . SER A 1 194 ? -10.320 -22.272 28.738 1.00 54.31 194 SER A N 1
ATOM 1562 C CA . SER A 1 194 ? -11.687 -21.842 28.452 1.00 54.31 194 SER A CA 1
ATOM 1563 C C . SER A 1 194 ? -12.170 -20.828 29.491 1.00 54.31 194 SER A C 1
ATOM 1565 O O . SER A 1 194 ? -12.383 -21.152 30.657 1.00 54.31 194 SER A O 1
ATOM 1567 N N . LEU A 1 195 ? -12.363 -19.581 29.064 1.00 61.16 195 LEU A N 1
ATOM 1568 C CA . LEU A 1 195 ? -13.293 -18.694 29.750 1.00 61.16 195 LEU A CA 1
ATOM 1569 C C . LEU A 1 195 ? -14.694 -19.102 29.291 1.00 61.16 195 LEU A C 1
ATOM 1571 O O . LEU A 1 195 ? -15.132 -18.695 28.221 1.00 61.16 195 LEU A O 1
ATOM 1575 N N . ASP A 1 196 ? -15.388 -19.914 30.089 1.00 61.28 196 ASP A N 1
ATOM 1576 C CA . ASP A 1 196 ? -16.791 -20.271 29.819 1.00 61.28 196 ASP A CA 1
ATOM 1577 C C . ASP A 1 196 ? -17.716 -19.048 29.974 1.00 61.28 196 ASP A C 1
ATOM 1579 O O . ASP A 1 196 ? -18.780 -18.967 29.363 1.00 61.28 196 ASP A O 1
ATOM 1583 N N . THR A 1 197 ? -17.286 -18.058 30.767 1.00 64.12 197 THR A N 1
ATOM 1584 C CA . THR A 1 197 ? -17.975 -16.778 30.965 1.00 64.12 197 THR A CA 1
ATOM 1585 C C . THR A 1 197 ? -16.985 -15.624 31.157 1.00 64.12 197 THR A C 1
ATOM 1587 O O . THR A 1 197 ? -15.913 -15.838 31.728 1.00 64.12 197 THR A O 1
ATOM 1590 N N . PRO A 1 198 ? -17.340 -14.383 30.768 1.00 67.94 198 PRO A N 1
ATOM 1591 C CA . PRO A 1 198 ? -16.522 -13.204 31.049 1.00 67.94 198 PRO A CA 1
ATOM 1592 C C . PRO A 1 198 ? -16.329 -12.985 32.568 1.00 67.94 198 PRO A C 1
ATOM 1594 O O . PRO A 1 198 ? -17.314 -13.075 33.302 1.00 67.94 198 PRO A O 1
ATOM 1597 N N . PRO A 1 199 ? -15.117 -12.647 33.050 1.00 71.25 199 PRO A N 1
ATOM 1598 C CA . PRO A 1 199 ? -14.842 -12.307 34.448 1.00 71.25 199 PRO A CA 1
ATOM 1599 C C . PRO A 1 199 ? -15.707 -11.159 34.984 1.00 71.25 199 PRO A C 1
ATOM 1601 O O . PRO A 1 199 ? -15.972 -10.181 34.283 1.00 71.25 199 PRO A O 1
ATOM 1604 N N . ASP A 1 200 ? -16.075 -11.206 36.266 1.00 73.88 200 ASP A N 1
ATOM 1605 C CA . ASP A 1 200 ? -16.918 -10.170 36.887 1.00 73.88 200 ASP A CA 1
ATOM 1606 C C . ASP A 1 200 ? -16.263 -8.779 36.895 1.00 73.88 200 ASP A C 1
ATOM 1608 O O . ASP A 1 200 ? -16.950 -7.768 36.759 1.00 73.88 200 ASP A O 1
ATOM 1612 N N . ALA A 1 201 ? -14.927 -8.711 36.956 1.00 71.56 201 ALA A N 1
ATOM 1613 C CA . ALA A 1 201 ? -14.174 -7.461 36.826 1.00 71.56 201 ALA A CA 1
ATOM 1614 C C . ALA A 1 201 ? -14.491 -6.724 35.513 1.00 71.56 201 ALA A C 1
ATOM 1616 O O . ALA A 1 201 ? -14.634 -5.501 35.498 1.00 71.56 201 ALA A O 1
ATOM 1617 N N . PHE A 1 202 ? -14.683 -7.474 34.426 1.00 73.94 202 PHE A N 1
ATOM 1618 C CA . PHE A 1 202 ? -15.054 -6.927 33.129 1.00 73.94 202 PHE A CA 1
ATOM 1619 C C . PHE A 1 202 ? -16.494 -6.379 33.128 1.00 73.94 202 PHE A C 1
ATOM 1621 O O . PHE A 1 202 ? -16.732 -5.271 32.642 1.00 73.94 202 PHE A O 1
ATOM 1628 N N . ARG A 1 203 ? -17.450 -7.097 33.735 1.00 77.94 203 ARG A N 1
ATOM 1629 C CA . ARG A 1 203 ? -18.846 -6.633 33.868 1.00 77.94 203 ARG A CA 1
ATOM 1630 C C . ARG A 1 203 ? -18.937 -5.354 34.700 1.00 77.94 203 ARG A C 1
ATOM 1632 O O . ARG A 1 203 ? -19.617 -4.405 34.308 1.00 77.94 203 ARG A O 1
ATOM 1639 N N . ASN A 1 204 ? -18.193 -5.304 35.801 1.00 81.12 204 ASN A N 1
ATOM 1640 C CA . ASN A 1 204 ? -18.111 -4.131 36.664 1.00 81.12 204 ASN A CA 1
ATOM 1641 C C . ASN A 1 204 ? -17.496 -2.939 35.917 1.00 81.12 204 ASN A C 1
ATOM 1643 O O . ASN A 1 204 ? -18.048 -1.839 35.962 1.00 81.12 204 ASN A O 1
ATOM 1647 N N . ALA A 1 205 ? -16.419 -3.155 35.155 1.00 80.38 205 ALA A N 1
ATOM 1648 C CA . ALA A 1 205 ? -15.811 -2.109 34.336 1.00 80.38 205 ALA A CA 1
ATOM 1649 C C . ALA A 1 205 ? -16.763 -1.592 33.236 1.00 80.38 205 ALA A C 1
ATOM 1651 O O . ALA A 1 205 ? -16.854 -0.379 33.052 1.00 80.38 205 ALA A O 1
ATOM 1652 N N . LYS A 1 206 ? -17.536 -2.472 32.570 1.00 83.56 206 LYS A N 1
ATOM 1653 C CA . LYS A 1 206 ? -18.592 -2.083 31.604 1.00 83.56 206 LYS A CA 1
ATOM 1654 C C . LYS A 1 206 ? -19.644 -1.191 32.272 1.00 83.56 206 LYS A C 1
ATOM 1656 O O . LYS A 1 206 ? -20.008 -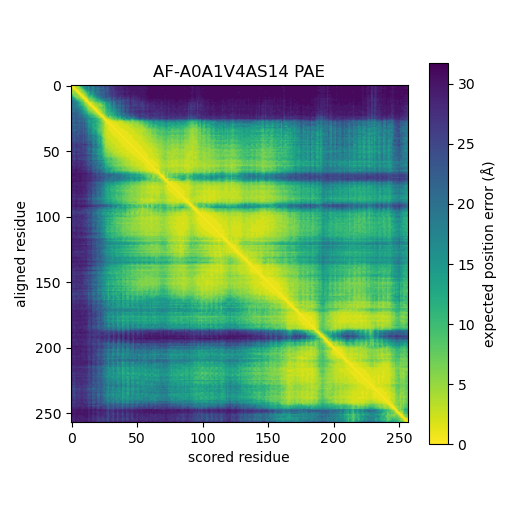0.159 31.718 1.00 83.56 206 LYS A O 1
ATOM 1661 N N . SER A 1 207 ? -20.094 -1.549 33.479 1.00 85.38 207 SER A N 1
ATOM 1662 C CA . SER A 1 207 ? -21.128 -0.797 34.212 1.00 85.38 207 SER A CA 1
ATOM 1663 C C . SER A 1 207 ? -20.707 0.616 34.644 1.00 85.38 207 SER A C 1
ATOM 1665 O O . SER A 1 207 ? -21.562 1.458 34.902 1.00 85.38 207 SER A O 1
ATOM 1667 N N . ALA A 1 208 ? -19.400 0.898 34.698 1.00 86.69 208 ALA A N 1
ATOM 1668 C CA . ALA A 1 208 ? -18.874 2.213 35.064 1.00 86.69 208 ALA A CA 1
ATOM 1669 C C . ALA A 1 208 ? -18.884 3.229 33.902 1.00 86.69 208 ALA A C 1
ATOM 1671 O O . ALA A 1 208 ? -18.677 4.429 34.136 1.00 86.69 208 ALA A O 1
ATOM 1672 N N . LEU A 1 209 ? -19.089 2.757 32.667 1.00 87.75 209 LEU A N 1
ATOM 1673 C CA . LEU A 1 209 ? -19.162 3.576 31.459 1.00 87.75 209 LEU A CA 1
ATOM 1674 C C . LEU A 1 209 ? -20.523 4.271 31.343 1.00 87.75 209 LEU A C 1
ATOM 1676 O O . LEU A 1 209 ? -21.533 3.796 31.856 1.00 87.75 209 LEU A O 1
ATOM 1680 N N . ALA A 1 210 ? -20.558 5.394 30.629 1.00 85.81 210 ALA A N 1
ATOM 1681 C CA . ALA A 1 210 ? -21.782 6.148 30.371 1.00 85.81 210 ALA A CA 1
ATOM 1682 C C . ALA A 1 210 ? -21.800 6.698 28.938 1.00 85.81 210 ALA A C 1
ATOM 1684 O O . ALA A 1 210 ? -20.777 6.711 28.253 1.00 85.81 210 ALA A O 1
ATOM 1685 N N . GLY A 1 211 ? -22.974 7.154 28.493 1.00 85.62 211 GLY A N 1
ATOM 1686 C CA . GLY A 1 211 ? -23.152 7.774 27.180 1.00 85.62 211 GLY A CA 1
ATOM 1687 C C . GLY A 1 211 ? -22.799 6.843 26.018 1.00 85.62 211 GLY A C 1
ATOM 1688 O O . GLY A 1 211 ? -23.069 5.641 26.057 1.00 85.62 211 GLY A O 1
ATOM 1689 N N . GLU A 1 212 ? -22.176 7.411 24.991 1.00 82.38 212 GLU A N 1
ATOM 1690 C CA . GLU A 1 212 ? -21.797 6.729 23.748 1.00 82.38 212 GLU A CA 1
ATOM 1691 C C . GLU A 1 212 ? -20.806 5.581 23.971 1.00 82.38 212 GLU A C 1
ATOM 1693 O O . GLU A 1 212 ? -20.868 4.553 23.296 1.00 82.38 212 GLU A O 1
ATOM 1698 N N . GLU A 1 213 ? -19.925 5.709 24.967 1.00 86.12 213 GLU A N 1
ATOM 1699 C CA . GLU A 1 213 ? -18.964 4.663 25.319 1.00 86.12 213 GLU A CA 1
ATOM 1700 C C . GLU A 1 213 ? -19.647 3.410 25.853 1.00 86.12 213 GLU A C 1
ATOM 1702 O O . GLU A 1 213 ? -19.263 2.306 25.481 1.00 86.12 213 GLU A O 1
ATOM 1707 N N . ALA A 1 214 ? -20.690 3.561 26.672 1.00 86.06 214 ALA A N 1
ATOM 1708 C CA . ALA A 1 214 ? -21.464 2.427 27.170 1.00 86.06 214 ALA A CA 1
ATOM 1709 C C . ALA A 1 214 ? -22.400 1.839 26.105 1.00 86.06 214 ALA A C 1
ATOM 1711 O O . ALA A 1 214 ? -22.681 0.641 26.111 1.00 86.06 214 ALA A O 1
ATOM 1712 N N . GLN A 1 215 ? -22.928 2.687 25.220 1.00 82.88 215 GLN A N 1
ATOM 1713 C CA . GLN A 1 215 ? -23.974 2.297 24.281 1.00 82.88 215 GLN A CA 1
ATOM 1714 C C . GLN A 1 215 ? -23.424 1.696 22.986 1.00 82.88 215 GLN A C 1
ATOM 1716 O O . GLN A 1 215 ? -23.952 0.689 22.523 1.00 82.88 215 GLN A O 1
ATOM 1721 N N . TYR A 1 216 ? -22.375 2.283 22.416 1.00 82.75 216 TYR A N 1
ATOM 1722 C CA . TYR A 1 216 ? -21.851 1.887 21.112 1.00 82.75 216 TYR A CA 1
ATOM 1723 C C . TYR A 1 216 ? -20.463 1.253 21.225 1.00 82.75 216 TYR A C 1
ATOM 1725 O O . TYR A 1 216 ? -20.260 0.110 20.819 1.00 82.75 216 TYR A O 1
ATOM 1733 N N . PHE A 1 217 ? -19.501 1.959 21.826 1.00 86.94 217 PHE A N 1
ATOM 1734 C CA . PHE A 1 217 ? -18.102 1.528 21.776 1.00 86.94 217 PHE A CA 1
ATOM 1735 C C . PHE A 1 217 ? -17.808 0.304 22.648 1.00 86.94 217 PHE A C 1
ATOM 1737 O O . PHE A 1 217 ? -17.063 -0.574 22.215 1.00 86.94 217 PHE A O 1
ATOM 1744 N N . ALA A 1 218 ? -18.401 0.200 23.840 1.00 88.06 218 ALA A N 1
ATOM 1745 C CA . ALA A 1 218 ? -18.189 -0.950 24.710 1.00 88.06 218 ALA A CA 1
ATOM 1746 C C . ALA A 1 218 ? -18.671 -2.256 24.059 1.00 88.06 218 ALA A C 1
ATOM 1748 O O . ALA A 1 218 ? -17.819 -3.122 23.875 1.00 88.06 218 ALA A O 1
ATOM 1749 N N . PRO A 1 219 ? -19.939 -2.417 23.622 1.00 87.62 219 PRO A N 1
ATOM 1750 C CA . PRO A 1 219 ? -20.372 -3.662 22.977 1.00 87.62 219 PRO A CA 1
ATOM 1751 C C . PRO A 1 219 ? -19.515 -4.052 21.763 1.00 87.62 219 PRO A C 1
ATOM 1753 O O . PRO A 1 219 ? -19.189 -5.223 21.587 1.00 87.62 219 PRO A O 1
ATOM 1756 N N . MET A 1 220 ? -19.064 -3.071 20.971 1.00 87.56 220 MET A N 1
ATOM 1757 C CA . MET A 1 220 ? -18.193 -3.317 19.815 1.00 87.56 220 MET A CA 1
ATOM 1758 C C . MET A 1 220 ? -16.830 -3.903 20.200 1.00 87.56 220 MET A C 1
ATOM 1760 O O . MET A 1 220 ? -16.382 -4.881 19.596 1.00 87.56 220 MET A O 1
ATOM 1764 N N . VAL A 1 221 ? -16.170 -3.333 21.211 1.00 87.88 221 VAL A N 1
ATOM 1765 C CA . VAL A 1 221 ? -14.872 -3.836 21.690 1.00 87.88 221 VAL A CA 1
ATOM 1766 C C . VAL A 1 221 ? -15.022 -5.196 22.370 1.00 87.88 221 VAL A C 1
ATOM 1768 O O . VAL A 1 221 ? -14.163 -6.063 22.212 1.00 87.88 221 VAL A O 1
ATOM 1771 N N . ILE A 1 222 ? -16.128 -5.407 23.085 1.00 86.25 222 ILE A N 1
ATOM 1772 C CA . ILE A 1 222 ? -16.439 -6.681 23.741 1.00 86.25 222 ILE A CA 1
ATOM 1773 C C . ILE A 1 222 ? -16.621 -7.775 22.705 1.00 86.25 222 ILE A C 1
ATOM 1775 O O . ILE A 1 222 ? -15.945 -8.799 22.790 1.00 86.25 222 ILE A O 1
ATOM 1779 N N . GLY A 1 223 ? -17.472 -7.542 21.703 1.00 86.50 223 GLY A N 1
ATOM 1780 C CA . GLY A 1 223 ? -17.674 -8.481 20.606 1.00 86.50 223 GLY A CA 1
ATOM 1781 C C . GLY A 1 223 ? -16.351 -8.851 19.937 1.00 86.50 223 GLY A C 1
ATOM 1782 O O . GLY A 1 223 ? -16.061 -10.032 19.752 1.00 86.50 223 GLY A O 1
ATOM 1783 N N . LEU A 1 224 ? -15.485 -7.861 19.685 1.00 86.25 224 LEU A N 1
ATOM 1784 C CA . LEU A 1 224 ? -14.183 -8.091 19.057 1.00 86.25 224 LEU A CA 1
ATOM 1785 C C . LEU A 1 224 ? -13.238 -8.927 19.934 1.00 86.25 224 LEU A C 1
ATOM 1787 O O . LEU A 1 224 ? -12.569 -9.832 19.430 1.00 86.25 224 LEU A O 1
ATOM 1791 N N . ALA A 1 225 ? -13.168 -8.654 21.238 1.00 82.94 225 ALA A N 1
ATOM 1792 C CA . ALA A 1 225 ? -12.336 -9.431 22.155 1.00 82.94 225 ALA A CA 1
ATOM 1793 C C . ALA A 1 225 ? -12.853 -10.858 22.351 1.00 82.94 225 ALA A C 1
ATOM 1795 O O . ALA A 1 225 ? -12.058 -11.796 22.315 1.00 82.94 225 ALA A O 1
ATOM 1796 N N . LEU A 1 226 ? -14.170 -11.039 22.476 1.00 82.44 226 LEU A N 1
ATOM 1797 C CA . LEU A 1 226 ? -14.798 -12.357 22.558 1.00 82.44 226 LEU A CA 1
ATOM 1798 C C . LEU A 1 226 ? -14.576 -13.163 21.273 1.00 82.44 226 LEU A C 1
ATOM 1800 O O . LEU A 1 226 ? -14.229 -14.340 21.343 1.00 82.44 226 LEU A O 1
ATOM 1804 N N . GLN A 1 227 ? -14.678 -12.528 20.102 1.00 85.00 227 GLN A N 1
ATOM 1805 C CA . GLN A 1 227 ? -14.370 -13.156 18.818 1.00 85.00 227 GLN A CA 1
ATOM 1806 C C . GLN A 1 227 ? -12.901 -13.596 18.738 1.00 85.00 227 GLN A C 1
ATOM 1808 O O . GLN A 1 227 ? -12.620 -14.711 18.297 1.00 85.00 227 GLN A O 1
ATOM 1813 N N . ARG A 1 228 ? -11.959 -12.753 19.186 1.00 81.56 228 ARG A N 1
ATOM 1814 C CA . ARG A 1 228 ? -10.525 -13.097 19.257 1.00 81.56 228 ARG A CA 1
ATOM 1815 C C . ARG A 1 228 ? -10.244 -14.241 20.237 1.00 81.56 228 ARG A C 1
ATOM 1817 O O . ARG A 1 228 ? -9.326 -15.015 19.993 1.00 81.56 228 ARG A O 1
ATOM 1824 N N . ALA A 1 229 ? -11.038 -14.359 21.300 1.00 77.56 229 ALA A N 1
ATOM 1825 C CA . ALA A 1 229 ? -10.975 -15.450 22.272 1.00 77.56 229 ALA A CA 1
ATOM 1826 C C . ALA A 1 229 ? -11.720 -16.731 21.824 1.00 77.56 229 ALA A C 1
ATOM 1828 O O . ALA A 1 229 ? -11.721 -17.719 22.552 1.00 77.56 229 ALA A O 1
ATOM 1829 N N . GLY A 1 230 ? -12.361 -16.735 20.645 1.00 79.12 230 GLY A N 1
ATOM 1830 C CA . GLY A 1 230 ? -13.111 -17.883 20.112 1.00 79.12 230 GLY A CA 1
ATOM 1831 C C . GLY A 1 230 ? -14.543 -18.041 20.648 1.00 79.12 230 GLY A C 1
ATOM 1832 O O . GLY A 1 230 ? -15.212 -19.022 20.328 1.00 79.12 230 GLY A O 1
ATOM 1833 N N . LEU A 1 231 ? -15.052 -17.079 21.425 1.00 80.94 231 LEU A N 1
ATOM 1834 C CA . LEU A 1 231 ? -16.400 -17.080 22.011 1.00 80.94 231 LEU A CA 1
ATOM 1835 C C . LEU A 1 231 ? -17.426 -16.436 21.062 1.00 80.94 231 LEU A C 1
ATOM 1837 O O . LEU A 1 231 ? -18.042 -15.417 21.378 1.00 80.94 231 LEU A O 1
ATOM 1841 N N . TYR A 1 232 ? -17.615 -17.026 19.878 1.00 85.44 232 TYR A N 1
ATOM 1842 C CA . TYR A 1 232 ? -18.459 -16.450 18.819 1.00 85.44 232 TYR A CA 1
ATOM 1843 C C . TYR A 1 232 ? -19.931 -16.204 19.204 1.00 85.44 232 TYR A C 1
ATOM 1845 O O . TYR A 1 232 ? -20.448 -15.155 18.821 1.00 85.44 232 TYR A O 1
ATOM 1853 N N . PRO A 1 233 ? -20.626 -17.088 19.954 1.00 85.56 233 PRO A N 1
ATOM 1854 C CA . PRO A 1 233 ? -22.013 -16.828 20.349 1.00 85.56 233 PRO A CA 1
ATOM 1855 C C . PRO A 1 233 ? -22.142 -15.596 21.253 1.00 85.56 233 PRO A C 1
ATOM 1857 O O . PRO A 1 233 ? -22.951 -14.716 20.979 1.00 85.56 233 PRO A O 1
ATOM 1860 N N . ALA A 1 234 ? -21.274 -15.483 22.263 1.00 83.06 234 ALA A N 1
ATOM 1861 C CA . ALA A 1 234 ? -21.254 -14.332 23.163 1.00 83.06 234 ALA A CA 1
ATOM 1862 C C . ALA A 1 234 ? -20.833 -13.043 22.434 1.00 83.06 234 ALA A C 1
ATOM 1864 O O . ALA A 1 234 ? -21.370 -11.972 22.704 1.00 83.06 234 ALA A O 1
ATOM 1865 N N . ALA A 1 235 ? -19.909 -13.145 21.470 1.00 86.19 235 ALA A N 1
ATOM 1866 C CA . ALA A 1 235 ? -19.546 -12.021 20.611 1.00 86.19 235 ALA A CA 1
ATOM 1867 C C . ALA A 1 235 ? -20.743 -11.520 19.786 1.00 86.19 235 ALA A C 1
ATOM 1869 O O . ALA A 1 235 ? -20.965 -10.314 19.680 1.00 86.19 235 ALA A O 1
ATOM 1870 N N . LEU A 1 236 ? -21.534 -12.441 19.226 1.00 87.50 236 LEU A N 1
ATOM 1871 C CA . LEU A 1 236 ? -22.718 -12.104 18.441 1.00 87.50 236 LEU A CA 1
ATOM 1872 C C . LEU A 1 236 ? -23.780 -11.396 19.289 1.00 87.50 236 LEU A C 1
ATOM 1874 O O . LEU A 1 236 ? -24.376 -10.431 18.815 1.00 87.50 236 LEU A O 1
ATOM 1878 N N . ASP A 1 237 ? -23.999 -11.839 20.525 1.00 87.56 237 ASP A N 1
ATOM 1879 C CA . ASP A 1 237 ? -24.955 -11.200 21.433 1.00 87.56 237 ASP A CA 1
ATOM 1880 C C . ASP A 1 237 ? -24.582 -9.737 21.721 1.00 87.56 237 ASP A C 1
ATOM 1882 O O . ASP A 1 237 ? -25.450 -8.862 21.697 1.00 87.56 237 ASP A O 1
ATOM 1886 N N . GLU A 1 238 ? -23.290 -9.438 21.879 1.00 87.12 238 GLU A N 1
ATOM 1887 C CA . GLU A 1 238 ? -22.799 -8.066 22.062 1.00 87.12 238 GLU A CA 1
ATOM 1888 C C . GLU A 1 238 ? -22.948 -7.230 20.779 1.00 87.12 238 GLU A C 1
ATOM 1890 O O . GLU A 1 238 ? -23.424 -6.095 20.833 1.00 87.12 238 GLU A O 1
ATOM 1895 N N . TYR A 1 239 ? -22.663 -7.790 19.597 1.00 87.44 239 TYR A N 1
ATOM 1896 C CA . TYR A 1 239 ? -22.913 -7.088 18.329 1.00 87.44 239 TYR A CA 1
ATOM 1897 C C . TYR A 1 239 ? -24.402 -6.790 18.097 1.00 87.44 239 TYR A C 1
ATOM 1899 O O . TYR A 1 239 ? -24.747 -5.750 17.528 1.00 87.44 239 TYR A O 1
ATOM 1907 N N . ARG A 1 240 ? -25.306 -7.652 18.579 1.00 86.94 240 ARG A N 1
ATOM 1908 C CA . ARG A 1 240 ? -26.762 -7.422 18.535 1.00 86.94 240 ARG A CA 1
ATOM 1909 C C . ARG A 1 240 ? -27.216 -6.302 19.470 1.00 86.94 240 ARG A C 1
ATOM 1911 O O . ARG A 1 240 ? -28.314 -5.772 19.300 1.00 86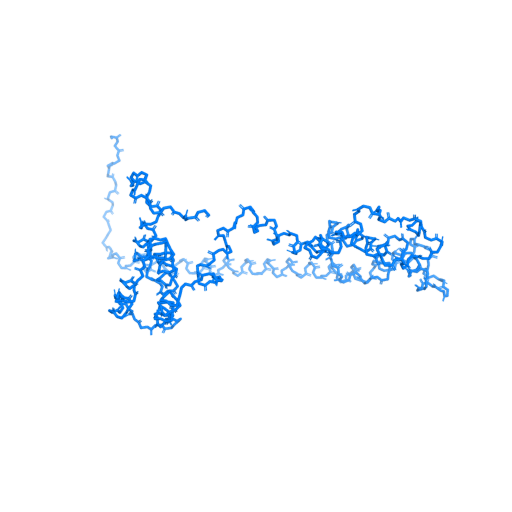.94 240 ARG A O 1
ATOM 1918 N N . GLU A 1 241 ? -26.415 -5.874 20.441 1.00 83.06 241 GLU A N 1
ATOM 1919 C CA . GLU A 1 241 ? -26.756 -4.658 21.182 1.00 83.06 241 GLU A CA 1
ATOM 1920 C C . GLU A 1 241 ? -26.726 -3.405 20.294 1.00 83.06 241 GLU A C 1
ATOM 1922 O O . GLU A 1 241 ? -27.502 -2.479 20.538 1.00 83.06 241 GLU A O 1
ATOM 1927 N N . VAL A 1 242 ? -25.876 -3.400 19.263 1.00 81.44 242 VAL A N 1
ATOM 1928 C CA . VAL A 1 242 ? -25.602 -2.241 18.399 1.00 81.44 242 VAL A CA 1
ATOM 1929 C C . VAL A 1 242 ? -26.309 -2.360 17.047 1.00 81.44 242 VAL A C 1
ATOM 1931 O O . VAL A 1 242 ? -27.016 -1.443 16.631 1.00 81.44 242 VAL A O 1
ATOM 1934 N N . TYR A 1 243 ? -26.170 -3.505 16.373 1.00 80.44 243 TYR A N 1
ATOM 1935 C CA . TYR A 1 243 ? -26.621 -3.692 14.988 1.00 80.44 243 TYR A CA 1
ATOM 1936 C C . TYR A 1 243 ? -27.999 -4.343 14.838 1.00 80.44 243 TYR A C 1
ATOM 1938 O O . TYR A 1 243 ? -28.445 -4.554 13.710 1.00 80.44 243 TYR A O 1
ATOM 1946 N N . ASP A 1 244 ? -28.686 -4.688 15.930 1.00 80.81 244 ASP A N 1
ATOM 1947 C CA . ASP A 1 244 ? -29.990 -5.344 15.833 1.00 80.81 244 ASP A CA 1
ATOM 1948 C C . ASP A 1 244 ? -31.028 -4.417 15.195 1.00 80.81 244 ASP A C 1
ATOM 1950 O O . ASP A 1 244 ? -31.496 -3.430 15.775 1.00 80.81 244 ASP A O 1
ATOM 1954 N N . THR A 1 245 ? -31.385 -4.755 13.958 1.00 71.44 245 THR A N 1
ATOM 1955 C CA . THR A 1 245 ? -32.290 -3.953 13.151 1.00 71.44 245 THR A CA 1
ATOM 1956 C C . THR A 1 245 ? -33.750 -4.103 13.557 1.00 71.44 245 THR A C 1
ATOM 1958 O O . THR A 1 245 ? -34.547 -3.239 13.190 1.00 71.44 245 THR A O 1
ATOM 1961 N N . SER A 1 246 ? -34.084 -5.131 14.348 1.00 77.25 246 SER A N 1
ATOM 1962 C CA . SER A 1 246 ? -35.436 -5.371 14.864 1.00 77.25 246 SER A CA 1
ATOM 1963 C C . SER A 1 246 ? -35.847 -4.381 15.962 1.00 77.25 246 SER A C 1
ATOM 1965 O O . SER A 1 246 ? -37.038 -4.212 16.228 1.00 77.25 246 SER A O 1
ATOM 1967 N N . LYS A 1 247 ? -34.882 -3.673 16.564 1.00 70.19 247 LYS A N 1
ATOM 1968 C CA . LYS A 1 247 ? -35.126 -2.600 17.534 1.00 70.19 247 LYS A CA 1
ATOM 1969 C C . LYS A 1 247 ? -35.473 -1.296 16.800 1.00 70.19 247 LYS A C 1
ATOM 1971 O O . LYS A 1 247 ? -34.772 -0.891 15.869 1.00 70.19 247 LYS A O 1
ATOM 1976 N N . SER A 1 248 ? -36.565 -0.641 17.208 1.00 57.88 248 SER A N 1
ATOM 1977 C CA . SER A 1 248 ? -37.033 0.629 16.629 1.00 57.88 248 SER A CA 1
ATOM 1978 C C . SER A 1 248 ? -36.070 1.786 16.936 1.00 57.88 248 SER A C 1
ATOM 1980 O O . SER A 1 248 ? -35.291 1.713 17.882 1.00 57.88 248 SER A O 1
ATOM 1982 N N . GLY A 1 249 ? -36.104 2.855 16.130 1.00 60.66 249 GLY A N 1
ATOM 1983 C CA . GLY A 1 249 ? -35.046 3.877 16.039 1.00 60.66 249 GLY A CA 1
ATOM 1984 C C . GLY A 1 249 ? -34.499 4.456 17.354 1.00 60.66 249 GLY A C 1
ATOM 1985 O O . GLY A 1 249 ? -33.297 4.660 17.442 1.00 60.66 249 GLY A O 1
ATOM 1986 N N . ALA A 1 250 ? -35.324 4.655 18.389 1.00 58.84 250 ALA A N 1
ATOM 1987 C CA . ALA A 1 250 ? -34.868 5.156 19.697 1.00 58.84 250 ALA A CA 1
ATOM 1988 C C . ALA A 1 250 ? -34.189 4.087 20.582 1.00 58.84 250 ALA A C 1
ATOM 1990 O O . ALA A 1 250 ? -33.463 4.420 21.513 1.00 58.84 250 ALA A O 1
ATOM 1991 N N . ALA A 1 251 ? -34.429 2.802 20.306 1.00 57.22 251 ALA A N 1
ATOM 1992 C CA . ALA A 1 251 ? -33.814 1.662 20.986 1.00 57.22 251 ALA A CA 1
ATOM 1993 C C . ALA A 1 251 ? -32.589 1.112 20.234 1.00 57.22 251 ALA A C 1
ATOM 1995 O O . ALA A 1 251 ? -31.889 0.238 20.753 1.00 57.22 251 ALA A O 1
ATOM 1996 N N . ARG A 1 252 ? -32.329 1.600 19.013 1.00 60.72 252 ARG A N 1
ATOM 1997 C CA . ARG A 1 252 ? -31.126 1.266 18.251 1.00 60.72 252 ARG A CA 1
ATOM 1998 C C . ARG A 1 252 ? -29.985 2.164 18.727 1.00 60.72 252 ARG A C 1
ATOM 2000 O O . ARG A 1 252 ? -30.058 3.383 18.612 1.00 60.72 252 ARG A O 1
ATOM 2007 N N . LYS A 1 253 ? -28.924 1.555 19.254 1.00 65.06 253 LYS A N 1
ATOM 2008 C CA . LYS A 1 253 ? -27.715 2.260 19.693 1.00 65.06 253 LYS A CA 1
ATOM 2009 C C . LYS A 1 253 ? -26.876 2.602 18.453 1.00 65.06 253 LYS A C 1
ATOM 2011 O O . LYS A 1 253 ? -25.997 1.841 18.065 1.00 65.06 253 LYS A O 1
ATOM 2016 N N . ILE A 1 254 ? -27.237 3.681 17.759 1.00 59.06 254 ILE A N 1
ATOM 2017 C CA . ILE A 1 254 ? -26.551 4.136 16.539 1.00 59.06 254 ILE A CA 1
ATOM 2018 C C . ILE A 1 254 ? -25.238 4.824 16.933 1.00 59.06 254 ILE A C 1
ATOM 2020 O O . ILE A 1 254 ? -25.172 5.473 17.976 1.00 59.06 254 ILE A O 1
ATOM 2024 N N . ALA A 1 255 ? -24.199 4.659 16.109 1.00 56.06 255 ALA A N 1
ATOM 2025 C CA . ALA A 1 255 ? -22.936 5.364 16.288 1.00 56.06 255 ALA A CA 1
ATOM 2026 C C . ALA A 1 255 ? -23.182 6.884 16.337 1.00 56.06 255 ALA A C 1
ATOM 2028 O O . ALA A 1 255 ? -23.897 7.397 15.471 1.00 56.06 255 ALA A O 1
ATOM 2029 N N . PRO A 1 256 ? -22.616 7.604 17.313 1.00 56.75 256 PRO A N 1
ATOM 2030 C CA . PRO A 1 256 ? -22.615 9.061 17.288 1.00 56.75 256 PRO A CA 1
ATOM 2031 C C . PRO A 1 256 ? -21.825 9.564 16.071 1.00 56.75 256 PRO A C 1
ATOM 2033 O O . PRO A 1 256 ? -20.803 8.974 15.708 1.00 56.75 256 PRO A O 1
ATOM 2036 N N . CYS A 1 257 ? -22.351 10.603 15.419 1.00 44.41 257 CYS A N 1
ATOM 2037 C CA . CYS A 1 257 ? -21.766 11.246 14.241 1.00 44.41 257 CYS A CA 1
ATOM 2038 C C . CYS A 1 257 ? -20.550 12.101 14.603 1.00 44.41 257 CYS A C 1
ATOM 2040 O O . CYS A 1 257 ? -20.654 12.847 15.604 1.00 44.41 257 CYS A O 1
#

Organism: NCBI:txid1004156

Mean predicted aligned error: 13.86 Å

Solvent-accessible surface area (backbone atoms only — not comparable to full-atom values): 15248 Å² total; per-residue (Å²): 140,82,92,77,86,88,84,78,89,69,100,66,64,72,69,57,59,56,48,50,53,56,63,61,45,50,62,52,54,51,50,52,51,51,50,51,51,52,51,52,51,51,53,53,52,52,53,49,53,52,48,52,53,43,40,63,46,48,62,53,52,50,26,59,74,70,68,35,70,85,45,98,55,37,68,58,53,27,48,56,46,18,71,73,68,49,47,74,65,74,62,65,60,82,66,89,74,53,75,66,56,50,53,49,50,27,50,47,52,50,53,51,34,41,76,68,63,71,53,52,88,90,40,86,57,46,81,48,72,78,57,76,90,47,56,85,47,41,67,70,54,39,69,40,56,70,39,72,68,44,32,51,51,54,52,44,47,69,77,43,40,77,84,72,62,50,72,91,76,49,88,87,60,51,72,64,54,53,53,33,52,57,52,52,59,74,61,64,54,99,67,90,75,88,72,91,61,83,58,67,70,47,55,54,39,54,67,72,45,59,71,64,50,44,49,35,44,43,33,51,53,48,17,52,48,30,44,70,51,67,39,53,70,65,12,47,57,32,41,47,59,38,69,39,75,88,44,56,79,90,69,33,34,66,78,85,132

pLDDT: mean 80.1, std 15.44, range [34.28, 97.25]

Sequence (257 aa):
MLIDRILIYTPFPLSFILIYCNILGQPVEARLANRLRAWQTIQQAKERAVAEAQRIALPLLRGGLLGIADLPAASQLMDDLTERWLVDFAATSATFVTQIDQATLSLQTLINGIRNNWYEASHVASKWTIKPEYLAKFDAEWQWLGTYGSWRATVLSYLYPENLLFPELRKDSTLKFVTFLGELRKLQPLTSISLDTPPDAFRNAKSALAGEEAQYFAPMVIGLALQRAGLYPAALDEYREVYDTSKSGAARKIAPC

Radius of gyration: 32.08 Å; Cα contacts (8 Å, |Δi|>4): 153; chains: 1; bounding box: 78×86×69 Å

Secondary structure (DSSP, 8-state):
-------------HHHHHHHHHHHHHHHHHHHHHHHHHHHHHHHHHHHHHHHHHHHHHHHHHHHHTT-TT-TTHHHHHHHHHHHHSS-SS--TT----HHHHHHHHHHHHHHHHHHT-S-TTSGGGG----HHHHHHHHHHHHHHSSHHHHHHHHHHHH-GGGT--GGG-TT--HHHHHHHHHHHTT--SS----SS--HHHHHHHHT--HHIIIIIHHHHHHHHHHHTT-HHHHHHHHHHHH-TTS-TTTS-PPP-

Foldseek 3Di:
DDDDDDPDDDPDPPVVVVVCCVVVVVVVVVVVVVVVVVVVVVVVVVVVVVLVVCQPVVLVVLCVVVVLVPPPCSVVVQVVVCLQQVARNVDGSNDDDDPVRSVLSSVLCLVVCQLVLVDDPPHPSNPPHDPPVCNVCCVVVCVQVSDPVSVVVVVCCVVPVVVVPQVQPDPPDDPLLVVLVVLLVVLDDPDDDDPVDDDVVNVVSLVVDDDLCNQPNSLQSNLVSCVNNVNNVSSVVSVCSAPVPVDPDVSHSYHDD